Protein AF-A0A937ANI6-F1 (afdb_monomer_lite)

pLDDT: mean 79.31, std 18.87, range [33.34, 98.19]

Sequence (250 aa):
MGVVPETRLGKIQFYENHLGPWADNAVAIGLTSTAVAALGSLTSNARKAYDDAEAARQAAKAATQAYYNAVRAMHNGPGAGADMIEQIRNKAQSTNNPEIYTLAEIPAPATPGTIPPPGTPNDFTVGLLQNGAVELKWKCANPSGAQGTVYEVKRRSGAAGNFVYVGSTGVKNFVDETVSAGTASVTYQVTAIRSTQRGNPAQFTVNFGIGGVGGGPGVGGETITTPDGTTFAITSVSENATVLPPRKVA

Secondary structure (DSSP, 8-state):
--SS-SSHHHHHHHHHHHHHHHHHTTTTTT--HHHHHHHHHHHHHHHHHHHHHHHHHHHHHHHHHHHHHHHHHHHHSTTSHHHHHHHHHHHHHHTT-THHHHHTT-PPPPPPPPPPPPPPEEEEEEEE-TTSPEEEEEEE-PPTT----EEEEEEEESSSS--EEEEEESSSEEEE--PPTT--EEEEEEEEE-SS-BPPPEEEEEE----PPP--S----PEEEPTTS-EEE----------PPP----

Radius of gyration: 47.6 Å; chains: 1; bounding box: 73×115×120 Å

Structure (mmCIF, N/CA/C/O backbone):
data_AF-A0A937ANI6-F1
#
_entry.id   AF-A0A937ANI6-F1
#
loop_
_atom_site.group_PDB
_atom_site.id
_atom_site.type_symbol
_atom_site.label_atom_id
_atom_site.label_alt_id
_atom_site.label_comp_id
_atom_site.label_asym_id
_atom_site.label_entity_id
_atom_site.label_seq_id
_atom_site.pdbx_PDB_ins_code
_atom_site.Cartn_x
_atom_site.Cartn_y
_atom_site.Cartn_z
_atom_site.occupancy
_atom_site.B_iso_or_equiv
_atom_site.auth_seq_id
_atom_site.auth_comp_id
_atom_site.auth_asym_id
_atom_site.auth_atom_id
_atom_site.pdbx_PDB_model_num
ATOM 1 N N . MET A 1 1 ? -29.417 -24.982 26.346 1.00 50.09 1 MET A N 1
ATOM 2 C CA . MET A 1 1 ? -29.538 -23.532 26.088 1.00 50.09 1 MET A CA 1
ATOM 3 C C . MET A 1 1 ? -29.140 -22.812 27.361 1.00 50.09 1 MET A C 1
ATOM 5 O O . MET A 1 1 ? -29.775 -23.051 28.381 1.00 50.09 1 MET A O 1
ATOM 9 N N . GLY A 1 2 ? -28.054 -22.036 27.340 1.00 79.69 2 GLY A N 1
ATOM 10 C CA . GLY A 1 2 ? -27.694 -21.184 28.474 1.00 79.69 2 GLY A CA 1
ATOM 11 C C . GLY A 1 2 ? -28.669 -20.011 28.564 1.00 79.69 2 GLY A C 1
ATOM 12 O O . GLY A 1 2 ? -29.009 -19.427 27.541 1.00 79.69 2 GLY A O 1
ATOM 13 N N . VAL A 1 3 ? -29.150 -19.694 29.769 1.00 88.69 3 VAL A N 1
ATOM 14 C CA . VAL A 1 3 ? -30.061 -18.553 30.005 1.00 88.69 3 VAL A CA 1
ATOM 15 C C . VAL A 1 3 ? -29.345 -17.220 29.754 1.00 88.69 3 VAL A C 1
ATOM 17 O O . VAL A 1 3 ? -29.958 -16.245 29.333 1.00 88.69 3 VAL A O 1
ATOM 20 N N . VAL A 1 4 ? -28.029 -17.198 29.967 1.00 93.31 4 VAL A N 1
ATOM 21 C CA . VAL A 1 4 ? -27.169 -16.040 29.730 1.00 93.31 4 VAL A CA 1
ATOM 22 C C . VAL A 1 4 ? -26.498 -16.178 28.354 1.00 93.31 4 VAL A C 1
ATOM 24 O O . VAL A 1 4 ? -25.972 -17.254 28.058 1.00 93.31 4 VAL A O 1
ATOM 27 N N . PRO A 1 5 ? -26.459 -15.119 27.521 1.00 95.12 5 PRO A N 1
ATOM 28 C CA . PRO A 1 5 ? -25.751 -15.142 26.241 1.00 95.12 5 PRO A CA 1
ATOM 29 C C . PRO A 1 5 ? -24.259 -15.489 26.373 1.00 95.12 5 PRO A C 1
ATOM 31 O O . PRO A 1 5 ? -23.612 -15.132 27.355 1.00 95.12 5 PRO A O 1
ATOM 34 N N . GLU A 1 6 ? -23.675 -16.123 25.352 1.00 94.19 6 GLU A N 1
ATOM 35 C CA . GLU A 1 6 ? -22.250 -16.505 25.369 1.00 94.19 6 GLU A CA 1
ATOM 36 C C . GLU A 1 6 ? -21.298 -15.336 25.081 1.00 94.19 6 GLU A C 1
ATOM 38 O O . GLU A 1 6 ? -20.165 -15.299 25.571 1.00 94.19 6 GLU A O 1
ATOM 43 N N . THR A 1 7 ? -21.749 -14.347 24.307 1.00 95.75 7 THR A N 1
ATOM 44 C CA . THR A 1 7 ? -20.922 -13.188 23.959 1.00 95.75 7 THR A CA 1
ATOM 45 C C . THR A 1 7 ? -20.705 -12.303 25.183 1.00 95.75 7 THR A C 1
ATOM 47 O O . THR A 1 7 ? -21.620 -12.065 25.966 1.00 95.75 7 THR A O 1
ATOM 50 N N . ARG A 1 8 ? -19.489 -11.764 25.353 1.00 94.44 8 ARG A N 1
ATOM 51 C CA . ARG A 1 8 ? -19.157 -10.897 26.502 1.00 94.44 8 ARG A CA 1
ATOM 52 C C . ARG A 1 8 ? -20.101 -9.695 26.608 1.00 94.44 8 ARG A C 1
ATOM 54 O O . ARG A 1 8 ? -20.606 -9.413 27.687 1.00 94.44 8 ARG A O 1
ATOM 61 N N . LEU A 1 9 ? -20.382 -9.041 25.480 1.00 94.69 9 LEU A N 1
ATOM 62 C CA . LEU A 1 9 ? -21.341 -7.936 25.410 1.00 94.69 9 LEU A CA 1
ATOM 63 C C . LEU A 1 9 ? -22.772 -8.395 25.730 1.00 94.69 9 LEU A C 1
ATOM 65 O O . LEU A 1 9 ? -23.481 -7.699 26.451 1.00 94.69 9 LEU A O 1
ATOM 69 N N . GLY A 1 10 ? -23.172 -9.578 25.256 1.00 96.12 10 GLY A N 1
ATOM 70 C CA . GLY A 1 10 ? -24.478 -10.156 25.563 1.00 96.12 10 GLY A CA 1
ATOM 71 C C . GLY A 1 10 ? -24.645 -10.474 27.049 1.00 96.12 10 GLY A C 1
ATOM 72 O O . GLY A 1 10 ? -25.721 -10.249 27.591 1.00 96.12 10 GLY A O 1
ATOM 73 N N . LYS A 1 11 ? -23.580 -10.912 27.738 1.00 96.31 11 LYS A N 1
ATOM 74 C CA . LYS A 1 11 ? -23.573 -11.082 29.203 1.00 96.31 11 LYS A CA 1
ATOM 75 C C . LYS A 1 11 ? -23.817 -9.752 29.914 1.00 96.31 11 LYS A C 1
ATOM 77 O O . LYS A 1 11 ? -24.685 -9.690 30.776 1.00 96.31 11 LYS A O 1
ATOM 82 N N . ILE A 1 12 ? -23.097 -8.695 29.525 1.00 96.75 12 ILE A N 1
ATOM 83 C CA . ILE A 1 12 ? -23.263 -7.351 30.107 1.00 96.75 12 ILE A CA 1
ATOM 84 C C . ILE A 1 12 ? -24.710 -6.868 29.920 1.00 96.75 12 ILE A C 1
ATOM 86 O O . ILE A 1 12 ? -25.368 -6.550 30.902 1.00 96.75 12 ILE A O 1
ATOM 90 N N . GLN A 1 13 ? -25.234 -6.906 28.690 1.00 96.94 13 GLN A N 1
ATOM 91 C CA . GLN A 1 13 ? -26.608 -6.479 28.380 1.00 96.94 13 GLN A CA 1
ATOM 92 C C . GLN A 1 13 ? -27.666 -7.303 29.118 1.00 96.94 13 GLN A C 1
ATOM 94 O O . GLN A 1 13 ? -28.672 -6.769 29.580 1.00 96.94 13 GLN A O 1
ATOM 99 N N . PHE A 1 14 ? -27.447 -8.613 29.236 1.00 97.44 14 PHE A N 1
ATOM 100 C CA . PHE A 1 14 ? -28.345 -9.482 29.978 1.00 97.44 14 PHE A CA 1
ATOM 101 C C . PHE A 1 14 ? -28.432 -9.045 31.442 1.00 97.44 14 PHE A C 1
ATOM 103 O O . PHE A 1 14 ? -29.535 -8.809 31.928 1.00 97.44 14 PHE A O 1
ATOM 110 N N . TYR A 1 15 ? -27.299 -8.886 32.133 1.00 97.38 15 TYR A N 1
ATOM 111 C CA . TYR A 1 15 ? -27.317 -8.484 33.540 1.00 97.38 15 TYR A CA 1
ATOM 112 C C . TYR A 1 15 ? -27.854 -7.060 33.732 1.00 97.38 15 TYR A C 1
ATOM 114 O O . TYR A 1 15 ? -28.658 -6.859 34.635 1.00 97.38 15 TYR A O 1
ATOM 122 N N . GLU A 1 16 ? -27.534 -6.108 32.850 1.00 96.69 16 GLU A N 1
ATOM 123 C CA . GLU A 1 16 ? -28.115 -4.753 32.879 1.00 96.69 16 GLU A CA 1
ATOM 124 C C . GLU A 1 16 ? -29.648 -4.775 32.872 1.00 96.69 16 GLU A C 1
ATOM 126 O O . GLU A 1 16 ? -30.280 -4.119 33.698 1.00 96.69 16 GLU A O 1
ATOM 131 N N . ASN A 1 17 ? -30.245 -5.584 31.994 1.00 97.06 17 ASN A N 1
ATOM 132 C CA . ASN A 1 17 ? -31.699 -5.667 31.858 1.00 97.06 17 ASN A CA 1
ATOM 133 C C . ASN A 1 17 ? -32.384 -6.373 33.041 1.00 97.06 17 ASN A C 1
ATOM 135 O O . ASN A 1 17 ? -33.566 -6.144 33.286 1.00 97.06 17 ASN A O 1
ATOM 139 N N . HIS A 1 18 ? -31.668 -7.239 33.765 1.00 96.25 18 HIS A N 1
ATOM 140 C CA . HIS A 1 18 ? -32.236 -8.037 34.857 1.00 96.25 18 HIS A CA 1
ATOM 141 C C . HIS A 1 18 ? -31.988 -7.439 36.248 1.00 96.25 18 HIS A C 1
ATOM 143 O O . HIS A 1 18 ? -32.698 -7.799 37.185 1.00 96.25 18 HIS A O 1
ATOM 149 N N . LEU A 1 19 ? -31.041 -6.504 36.394 1.00 96.69 19 LEU A N 1
ATOM 150 C CA . LEU A 1 19 ? -30.719 -5.880 37.683 1.00 96.69 19 LEU A CA 1
ATOM 151 C C . LEU A 1 19 ? -31.926 -5.202 38.344 1.00 96.69 19 LEU A C 1
ATOM 153 O O . LEU A 1 19 ? -32.096 -5.354 39.549 1.00 96.69 19 LEU A O 1
ATOM 157 N N . GLY A 1 20 ? -32.773 -4.504 37.578 1.00 95.94 20 GLY A N 1
ATOM 158 C CA . GLY A 1 20 ? -33.975 -3.839 38.104 1.00 95.94 20 GLY A CA 1
ATOM 159 C C . GLY A 1 20 ? -34.979 -4.831 38.706 1.00 95.94 20 GLY A C 1
ATOM 160 O O . GLY A 1 20 ? -35.185 -4.821 39.918 1.00 95.94 20 GLY A O 1
ATOM 161 N N . PRO A 1 21 ? -35.527 -5.770 37.908 1.00 97.38 21 PRO A N 1
ATOM 162 C CA . PRO A 1 21 ? -36.448 -6.785 38.418 1.00 97.38 21 PRO A CA 1
ATOM 163 C C . PRO A 1 21 ? -35.868 -7.648 39.548 1.00 97.38 21 PRO A C 1
ATOM 165 O O . PRO A 1 21 ? -36.606 -8.044 40.452 1.00 97.38 21 PRO A O 1
ATOM 168 N N . TRP A 1 22 ? -34.562 -7.948 39.518 1.00 97.44 22 TRP A N 1
ATOM 169 C CA . TRP A 1 22 ? -33.891 -8.697 40.587 1.00 97.44 22 TRP A CA 1
ATOM 170 C C . TRP A 1 22 ? -33.717 -7.882 41.864 1.00 97.44 22 TRP A C 1
ATOM 172 O O . TRP A 1 22 ? -33.770 -8.467 42.940 1.00 97.44 22 TRP A O 1
ATOM 182 N N . ALA A 1 23 ? -33.531 -6.564 41.771 1.00 95.88 23 ALA A N 1
ATOM 183 C CA . ALA A 1 23 ? -33.503 -5.688 42.937 1.00 95.88 23 ALA A CA 1
ATOM 184 C C . ALA A 1 23 ? -34.896 -5.584 43.573 1.00 95.88 23 ALA A C 1
ATOM 186 O O . ALA A 1 23 ? -35.021 -5.760 44.785 1.00 95.88 23 ALA A O 1
ATOM 187 N N . ASP A 1 24 ? -35.934 -5.399 42.753 1.00 96.50 24 ASP A N 1
ATOM 188 C CA . ASP A 1 24 ? -37.320 -5.236 43.209 1.00 96.50 24 ASP A CA 1
ATOM 189 C C . ASP A 1 24 ? -37.882 -6.509 43.859 1.00 96.50 24 ASP A C 1
ATOM 191 O O . ASP A 1 24 ? -38.637 -6.443 44.827 1.00 96.50 24 ASP A O 1
ATOM 195 N N . ASN A 1 25 ? -37.492 -7.684 43.354 1.00 96.81 25 ASN A N 1
ATOM 196 C CA . ASN A 1 25 ? -38.019 -8.976 43.804 1.00 96.81 25 ASN A CA 1
ATOM 197 C C . ASN A 1 25 ? -36.995 -9.818 44.578 1.00 96.81 25 ASN A C 1
ATOM 199 O O . ASN A 1 25 ? -37.241 -11.006 44.784 1.00 96.81 25 ASN A O 1
ATOM 203 N N . ALA A 1 26 ? -35.868 -9.237 45.012 1.00 95.12 26 ALA A N 1
ATOM 204 C CA . ALA A 1 26 ? -34.693 -9.962 45.516 1.00 95.12 26 ALA A CA 1
ATOM 205 C C . ALA A 1 26 ? -35.040 -11.078 46.516 1.00 95.12 26 ALA A C 1
ATOM 207 O O . ALA A 1 26 ? -34.689 -12.235 46.299 1.00 95.12 26 ALA A O 1
ATOM 208 N N . VAL A 1 27 ? -35.798 -10.751 47.568 1.00 94.56 27 VAL A N 1
ATOM 209 C CA . VAL A 1 27 ? -36.181 -11.711 48.618 1.00 94.56 27 VAL A CA 1
ATOM 210 C C . VAL A 1 27 ? -37.095 -12.812 48.071 1.00 94.56 27 VAL A C 1
ATOM 212 O O . VAL A 1 27 ? -36.916 -13.980 48.407 1.00 94.56 27 VAL A O 1
ATOM 215 N N . ALA A 1 28 ? -38.043 -12.459 47.197 1.00 96.00 28 ALA A N 1
ATOM 216 C CA . ALA A 1 28 ? -39.000 -13.401 46.619 1.00 96.00 28 ALA A CA 1
ATOM 217 C C . ALA A 1 28 ? -38.333 -14.429 45.689 1.00 96.00 28 ALA A C 1
ATOM 219 O O . ALA A 1 28 ? -38.801 -15.560 45.591 1.00 96.00 28 ALA A O 1
ATOM 220 N N . ILE A 1 29 ? -37.224 -14.056 45.040 1.00 95.81 29 ILE A N 1
ATOM 221 C CA . ILE A 1 29 ? -36.434 -14.939 44.165 1.00 95.81 29 ILE A CA 1
ATOM 222 C C . ILE A 1 29 ? -35.227 -15.581 44.874 1.00 95.81 29 ILE A C 1
ATOM 224 O O . ILE A 1 29 ? -34.411 -16.231 44.224 1.00 95.81 29 ILE A O 1
ATOM 228 N N . GLY A 1 30 ? -35.101 -15.416 46.197 1.00 97.06 30 GLY A N 1
ATOM 229 C CA . GLY A 1 30 ? -34.046 -16.044 47.002 1.00 97.06 30 GLY A CA 1
ATOM 230 C C . GLY A 1 30 ? -32.665 -15.382 46.905 1.00 97.06 30 GLY A C 1
ATOM 231 O O . GLY A 1 30 ? -31.660 -16.020 47.212 1.00 97.06 30 GLY A O 1
ATOM 232 N N . LEU A 1 31 ? -32.594 -14.117 46.486 1.00 96.94 31 LEU A N 1
ATOM 233 C CA . LEU A 1 31 ? -31.370 -13.312 46.451 1.00 96.94 31 LEU A CA 1
ATOM 234 C C . LEU A 1 31 ? -31.310 -12.332 47.632 1.00 96.94 31 LEU A C 1
ATOM 236 O O . LEU A 1 31 ? -32.324 -11.955 48.218 1.00 96.94 31 LEU A O 1
ATOM 240 N N . THR A 1 32 ? -30.104 -11.863 47.960 1.00 97.25 32 THR A N 1
ATOM 241 C CA . THR A 1 32 ? -29.917 -10.745 48.896 1.00 97.25 32 THR A CA 1
ATOM 242 C C . THR A 1 32 ? -29.777 -9.433 48.129 1.00 97.25 32 THR A C 1
ATOM 244 O O . THR A 1 32 ? -29.146 -9.381 47.071 1.00 97.25 32 THR A O 1
ATOM 247 N N . SER A 1 33 ? -30.315 -8.344 48.682 1.00 94.25 33 SER A N 1
ATOM 248 C CA . SER A 1 33 ? -30.169 -7.001 48.101 1.00 94.25 33 SER A CA 1
ATOM 249 C C . SER A 1 33 ? -28.697 -6.600 47.944 1.00 94.25 33 SER A C 1
ATOM 251 O O . SER A 1 33 ? -28.317 -6.009 46.936 1.00 94.25 33 SER A O 1
ATOM 253 N N . THR A 1 34 ? -27.840 -7.000 48.890 1.00 96.31 34 THR A N 1
ATOM 254 C CA . THR A 1 34 ? -26.388 -6.786 48.829 1.00 96.31 34 THR A CA 1
ATOM 255 C C . THR A 1 34 ? -25.742 -7.482 47.630 1.00 96.31 34 THR A C 1
ATOM 257 O O . THR A 1 34 ? -24.901 -6.880 46.964 1.00 96.31 34 THR A O 1
ATOM 260 N N . ALA A 1 35 ? -26.130 -8.724 47.319 1.00 97.44 35 ALA A N 1
ATOM 261 C CA . ALA A 1 35 ? -25.578 -9.448 46.174 1.00 97.44 35 ALA A CA 1
ATOM 262 C C . ALA A 1 35 ? -26.000 -8.815 44.839 1.00 97.44 35 ALA A C 1
ATOM 264 O O . ALA A 1 35 ? -25.170 -8.675 43.941 1.00 97.44 35 ALA A O 1
ATOM 265 N N . VAL A 1 36 ? -27.260 -8.377 44.723 1.00 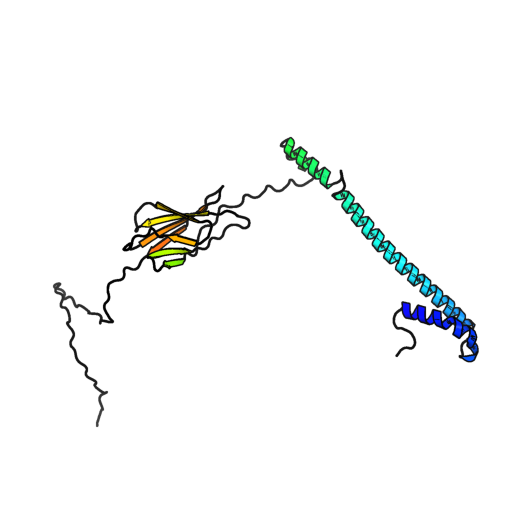97.31 36 VAL A N 1
ATOM 266 C CA . VAL A 1 36 ? -27.754 -7.683 43.520 1.00 97.31 36 VAL A CA 1
ATOM 267 C C . VAL A 1 36 ? -27.044 -6.338 43.335 1.00 97.31 36 VAL A C 1
ATOM 269 O O . VAL A 1 36 ? -26.609 -6.024 42.229 1.00 97.31 36 VAL A O 1
ATOM 272 N N . ALA A 1 37 ? -26.830 -5.578 44.414 1.00 96.56 37 ALA A N 1
ATOM 273 C CA . ALA A 1 37 ? -26.073 -4.328 44.364 1.00 96.56 37 ALA A CA 1
ATOM 274 C C . ALA A 1 37 ? -24.612 -4.547 43.926 1.00 96.56 37 ALA A C 1
ATOM 276 O O . ALA A 1 37 ? -24.111 -3.828 43.060 1.00 96.56 37 ALA A O 1
ATOM 277 N N . ALA A 1 38 ? -23.945 -5.575 44.464 1.00 98.06 38 ALA A N 1
ATOM 278 C CA . ALA A 1 38 ? -22.583 -5.932 44.071 1.00 98.06 38 ALA A CA 1
ATOM 279 C C . ALA A 1 38 ? -22.497 -6.338 42.589 1.00 98.06 38 ALA A C 1
ATOM 281 O O . ALA A 1 38 ? -21.589 -5.901 41.877 1.00 98.06 38 ALA A O 1
ATOM 282 N N . LEU A 1 39 ? -23.465 -7.122 42.099 1.00 97.81 39 LEU A N 1
ATOM 283 C CA . LEU A 1 39 ? -23.570 -7.454 40.677 1.00 97.81 39 LEU A CA 1
ATOM 284 C C . LEU A 1 39 ? -23.791 -6.201 39.818 1.00 97.81 39 LEU A C 1
ATOM 286 O O . LEU A 1 39 ? -23.216 -6.101 38.733 1.00 97.81 39 LEU A O 1
ATOM 290 N N . GLY A 1 40 ? -24.564 -5.232 40.311 1.00 97.94 40 GLY A N 1
ATOM 291 C CA . GLY A 1 40 ? -24.736 -3.925 39.680 1.00 97.94 40 GLY A CA 1
ATOM 292 C C . GLY A 1 40 ? -23.403 -3.216 39.457 1.00 97.94 40 GLY A C 1
ATOM 293 O O . GLY A 1 40 ? -23.073 -2.867 38.325 1.00 97.94 40 GLY A O 1
ATOM 294 N N . SER A 1 41 ? -22.578 -3.103 40.502 1.00 98.19 41 SER A N 1
ATOM 295 C CA . SER A 1 41 ? -21.241 -2.505 40.394 1.00 98.19 41 SER A CA 1
ATOM 296 C C . SER A 1 41 ? -20.331 -3.255 39.415 1.00 98.19 41 SER A C 1
ATOM 298 O O . SER A 1 41 ? -19.645 -2.627 38.609 1.00 98.19 41 SER A O 1
ATOM 300 N N . LEU A 1 42 ? -20.340 -4.592 39.439 1.00 98.19 42 LEU A N 1
ATOM 301 C CA . LEU A 1 42 ? -19.565 -5.405 38.494 1.00 98.19 42 LEU A CA 1
ATOM 302 C C . LEU A 1 42 ? -20.014 -5.182 37.045 1.00 98.19 42 LEU A C 1
ATOM 304 O O . LEU A 1 42 ? -19.174 -5.066 36.152 1.00 98.19 42 LEU A O 1
ATOM 308 N N . THR A 1 43 ? -21.323 -5.084 36.817 1.00 98.00 43 THR A N 1
ATOM 309 C CA . THR A 1 43 ? -21.905 -4.873 35.487 1.00 98.00 43 THR A CA 1
ATOM 310 C C . THR A 1 43 ? -21.554 -3.485 34.949 1.00 98.00 43 THR A C 1
ATOM 312 O O . THR A 1 43 ? -21.091 -3.375 33.814 1.00 98.00 43 THR A O 1
ATOM 315 N N . SER A 1 44 ? -21.656 -2.437 35.774 1.00 97.62 44 SER A N 1
ATOM 316 C CA . SER A 1 44 ? -21.231 -1.081 35.401 1.00 97.62 44 SER A CA 1
ATOM 317 C C . SER A 1 44 ? -19.732 -1.000 35.100 1.00 97.62 44 SER A C 1
ATOM 319 O O . SER A 1 44 ? -19.335 -0.389 34.108 1.00 97.62 44 SER A O 1
ATOM 321 N N . ASN A 1 45 ? -18.891 -1.665 35.900 1.00 97.62 45 ASN A N 1
ATOM 322 C CA . ASN A 1 45 ? -17.452 -1.739 35.640 1.00 97.62 45 ASN A CA 1
ATOM 323 C C . ASN A 1 45 ? -17.149 -2.464 34.320 1.00 97.62 45 ASN A C 1
ATOM 325 O O . ASN A 1 45 ? -16.299 -2.016 33.551 1.00 97.62 45 ASN A O 1
ATOM 329 N N . ALA A 1 46 ? -17.860 -3.559 34.032 1.00 98.12 46 ALA A N 1
ATOM 330 C CA . ALA A 1 46 ? -17.708 -4.302 32.785 1.00 98.12 46 ALA A CA 1
ATOM 331 C C . ALA A 1 46 ? -18.143 -3.481 31.560 1.00 98.12 46 ALA A C 1
ATOM 333 O O . ALA A 1 46 ? -17.439 -3.488 30.549 1.00 98.12 46 ALA A O 1
ATOM 334 N N . ARG A 1 47 ? -19.258 -2.739 31.656 1.00 97.94 47 ARG A N 1
ATOM 335 C CA . ARG A 1 47 ? -19.717 -1.800 30.620 1.00 97.94 47 ARG A CA 1
ATOM 336 C C . ARG A 1 47 ? -18.663 -0.735 30.341 1.00 97.94 47 ARG A C 1
ATOM 338 O O . ARG A 1 47 ? -18.238 -0.594 29.198 1.00 97.94 47 ARG A O 1
ATOM 345 N N . LYS A 1 48 ? -18.168 -0.069 31.388 1.00 97.81 48 LYS A N 1
ATOM 346 C CA . LYS A 1 48 ? -17.121 0.948 31.256 1.00 97.81 48 LYS A CA 1
ATOM 347 C C . LYS A 1 48 ? -15.865 0.387 30.582 1.00 97.81 48 LYS A C 1
ATOM 349 O O . LYS A 1 48 ? -15.343 0.993 29.655 1.00 97.81 48 LYS A O 1
ATOM 354 N N . ALA A 1 49 ? -15.399 -0.784 31.016 1.00 97.94 49 ALA A N 1
ATOM 355 C CA . ALA A 1 49 ? -14.217 -1.417 30.435 1.00 97.94 49 ALA A CA 1
ATOM 356 C C . ALA A 1 49 ? -14.409 -1.787 28.953 1.00 97.94 49 ALA A C 1
ATOM 358 O O . ALA A 1 49 ? -13.455 -1.730 28.177 1.00 97.94 49 ALA A O 1
ATOM 359 N N . TYR A 1 50 ? -15.626 -2.166 28.549 1.00 97.50 50 TYR A N 1
ATOM 360 C CA . TYR A 1 50 ? -15.954 -2.410 27.145 1.00 97.50 50 TYR A CA 1
ATOM 361 C C . TYR A 1 50 ? -15.877 -1.119 26.318 1.00 97.50 50 TYR A C 1
ATOM 363 O O . TYR A 1 50 ? -15.213 -1.108 25.281 1.00 97.50 50 TYR A O 1
ATOM 371 N N . ASP A 1 51 ? -16.489 -0.036 26.795 1.00 97.50 51 ASP A N 1
ATOM 372 C CA . ASP A 1 51 ? -16.503 1.250 26.089 1.00 97.50 51 ASP A CA 1
ATOM 373 C C . ASP A 1 51 ? -15.084 1.838 25.966 1.00 97.50 51 ASP A C 1
ATOM 375 O O . ASP A 1 51 ? -14.676 2.261 24.881 1.00 97.50 51 ASP A O 1
ATOM 379 N N . ASP A 1 52 ? -14.285 1.761 27.038 1.00 97.25 52 ASP A N 1
ATOM 380 C CA . ASP A 1 52 ? -12.872 2.159 27.039 1.00 97.25 52 ASP A CA 1
ATOM 381 C C . ASP A 1 52 ? -12.054 1.338 26.019 1.00 97.25 52 ASP A C 1
ATOM 383 O O . ASP A 1 52 ? -11.201 1.876 25.305 1.00 97.25 52 ASP A O 1
ATOM 387 N N . ALA A 1 53 ? -12.320 0.030 25.907 1.00 97.81 53 ALA A N 1
ATOM 388 C CA . ALA A 1 53 ? -11.638 -0.838 24.950 1.00 97.81 53 ALA A CA 1
ATOM 389 C C . ALA A 1 53 ? -12.007 -0.510 23.494 1.00 97.81 53 ALA A C 1
ATOM 391 O O . ALA A 1 53 ? -11.130 -0.502 22.627 1.00 97.81 53 ALA A O 1
ATOM 392 N N . GLU A 1 54 ? -13.279 -0.231 23.197 1.00 97.44 54 GLU A N 1
ATOM 393 C CA . GLU A 1 54 ? -13.694 0.194 21.855 1.00 97.44 54 GLU A CA 1
ATOM 394 C C . GLU A 1 54 ? -13.098 1.557 21.483 1.00 97.44 54 GLU A C 1
ATOM 396 O O . GLU A 1 54 ? -12.559 1.708 20.381 1.00 97.44 54 GLU A O 1
ATOM 401 N N . ALA A 1 55 ? -13.093 2.514 22.416 1.00 97.38 55 ALA A N 1
ATOM 402 C CA . ALA A 1 55 ? -12.452 3.812 22.226 1.00 97.38 55 ALA A CA 1
ATOM 403 C C . ALA A 1 55 ? -10.950 3.664 21.925 1.00 97.38 55 ALA A C 1
ATOM 405 O O . ALA A 1 55 ? -10.445 4.247 20.962 1.00 97.38 55 ALA A O 1
ATOM 406 N N . ALA A 1 56 ? -10.240 2.814 22.674 1.00 98.06 56 ALA A N 1
ATOM 407 C CA . ALA A 1 56 ? -8.824 2.540 22.438 1.00 98.06 56 ALA A CA 1
ATOM 408 C C . ALA A 1 56 ? -8.567 1.902 21.059 1.00 98.06 56 ALA A C 1
ATOM 410 O O . ALA A 1 56 ? -7.612 2.271 20.372 1.00 98.06 56 ALA A O 1
ATOM 411 N N . ARG A 1 57 ? -9.434 0.986 20.600 1.00 98.19 57 ARG A N 1
ATOM 412 C CA . ARG A 1 57 ? -9.320 0.398 19.251 1.00 98.19 57 ARG A CA 1
ATOM 413 C C . ARG A 1 57 ? -9.526 1.433 18.150 1.00 98.19 57 ARG A C 1
ATOM 415 O O . ARG A 1 57 ? -8.840 1.375 17.129 1.00 98.19 57 ARG A O 1
ATOM 422 N N . GLN A 1 58 ? -10.459 2.364 18.328 1.00 96.94 58 GLN A N 1
ATOM 423 C CA . GLN A 1 58 ? -10.671 3.457 17.376 1.00 96.94 58 GLN A CA 1
ATOM 424 C C . GLN A 1 58 ? -9.479 4.419 17.356 1.00 96.94 58 GLN A C 1
ATOM 426 O O . GLN A 1 58 ? -8.985 4.750 16.277 1.00 96.94 58 GLN A O 1
ATOM 431 N N . ALA A 1 59 ? -8.958 4.791 18.528 1.00 97.31 59 ALA A N 1
ATOM 432 C CA . ALA A 1 59 ? -7.777 5.640 18.652 1.00 97.31 59 ALA A CA 1
ATOM 433 C C . ALA A 1 59 ? -6.541 5.011 17.988 1.00 97.31 59 ALA A C 1
ATOM 435 O O . ALA A 1 59 ? -5.826 5.691 17.255 1.00 97.31 59 ALA A O 1
ATOM 436 N N . ALA A 1 60 ? -6.329 3.701 18.161 1.00 97.94 60 ALA A N 1
ATOM 437 C CA . ALA A 1 60 ? -5.243 2.980 17.501 1.00 97.94 60 ALA A CA 1
ATOM 438 C C . ALA A 1 60 ? -5.356 3.049 15.968 1.00 97.94 60 ALA A C 1
ATOM 440 O O . ALA A 1 60 ? -4.386 3.392 15.294 1.00 97.94 60 ALA A O 1
ATOM 441 N N . LYS A 1 61 ? -6.552 2.805 15.410 1.00 98.19 61 LYS A N 1
ATOM 442 C CA . LYS A 1 61 ? -6.798 2.924 13.960 1.00 98.19 61 LYS A CA 1
ATOM 443 C C . LYS A 1 61 ? -6.517 4.340 13.451 1.00 98.19 61 LYS A C 1
ATOM 445 O O . LYS A 1 61 ? -5.867 4.499 12.419 1.00 98.19 61 LYS A O 1
ATOM 450 N N . ALA A 1 62 ? -6.975 5.358 14.178 1.00 97.38 62 ALA A N 1
ATOM 451 C CA . ALA A 1 62 ? -6.740 6.755 13.827 1.00 97.38 62 ALA A CA 1
ATOM 452 C C . ALA A 1 62 ? -5.243 7.109 13.853 1.00 97.38 62 ALA A C 1
ATOM 454 O O . ALA A 1 62 ? -4.741 7.717 12.909 1.00 97.38 62 ALA A O 1
ATOM 455 N N . ALA A 1 63 ? -4.512 6.669 14.882 1.00 97.50 63 ALA A N 1
ATOM 456 C CA . ALA A 1 63 ? -3.071 6.881 14.996 1.00 97.50 63 ALA A CA 1
ATOM 457 C C . ALA A 1 63 ? -2.296 6.208 13.851 1.00 97.50 63 ALA A C 1
ATOM 459 O O . ALA A 1 63 ? -1.414 6.820 13.249 1.00 97.50 63 ALA A O 1
ATOM 460 N N . THR A 1 64 ? -2.666 4.978 13.485 1.00 97.88 64 THR A N 1
ATOM 461 C CA . THR A 1 64 ? -2.083 4.282 12.331 1.00 97.88 64 THR A CA 1
ATOM 462 C C . THR A 1 64 ? -2.351 5.029 11.023 1.00 97.88 64 THR A C 1
ATOM 464 O O . THR A 1 64 ? -1.444 5.190 10.206 1.00 97.88 64 THR A O 1
ATOM 467 N N . GLN A 1 65 ? -3.569 5.535 10.822 1.00 97.88 65 GLN A N 1
ATOM 468 C CA . GLN A 1 65 ? -3.891 6.324 9.633 1.00 97.88 65 GLN A CA 1
ATOM 469 C C . GLN A 1 65 ? -3.088 7.631 9.578 1.00 97.88 65 GLN A C 1
ATOM 471 O O . GLN A 1 65 ? -2.597 8.006 8.513 1.00 97.88 65 GLN A O 1
ATOM 476 N N . ALA A 1 66 ? -2.921 8.307 10.716 1.00 97.69 66 ALA A N 1
ATOM 477 C CA . ALA A 1 66 ? -2.117 9.520 10.812 1.00 97.69 66 ALA A CA 1
ATOM 478 C C . ALA A 1 66 ? -0.649 9.257 10.441 1.00 97.69 66 ALA A C 1
ATOM 480 O O . ALA A 1 66 ? -0.078 10.020 9.664 1.00 97.69 66 ALA A O 1
ATOM 481 N N . TYR A 1 67 ? -0.072 8.143 10.905 1.00 96.81 67 TYR A N 1
ATOM 482 C CA . TYR A 1 67 ? 1.272 7.714 10.512 1.00 96.81 67 TYR A CA 1
ATOM 483 C C . TYR A 1 67 ? 1.394 7.522 8.993 1.00 96.81 67 TYR A C 1
ATOM 485 O O . TYR A 1 67 ? 2.272 8.116 8.368 1.00 96.81 67 TYR A O 1
ATOM 493 N N . TYR A 1 68 ? 0.486 6.764 8.369 1.00 97.62 68 TYR A N 1
ATOM 494 C CA . TYR A 1 68 ? 0.529 6.552 6.917 1.00 97.62 68 TYR A CA 1
ATOM 495 C C . TYR A 1 68 ? 0.350 7.848 6.122 1.00 97.62 68 TYR A C 1
ATOM 497 O O . TYR A 1 68 ? 1.012 8.041 5.100 1.00 97.62 68 TYR A O 1
ATOM 505 N N . ASN A 1 69 ? -0.513 8.748 6.591 1.00 97.06 69 ASN A N 1
ATOM 506 C CA . ASN A 1 69 ? -0.696 10.057 5.972 1.00 97.06 69 ASN A CA 1
ATOM 507 C C . ASN A 1 69 ? 0.573 10.909 6.083 1.00 97.06 69 ASN A C 1
ATOM 509 O O . ASN A 1 69 ? 0.973 11.521 5.095 1.00 97.06 69 ASN A O 1
ATOM 513 N N . ALA A 1 70 ? 1.233 10.907 7.244 1.00 96.06 70 ALA A N 1
ATOM 514 C CA . ALA A 1 70 ? 2.481 11.631 7.459 1.00 96.06 70 ALA A CA 1
ATOM 515 C C . ALA A 1 70 ? 3.610 11.098 6.564 1.00 96.06 70 ALA A C 1
ATOM 517 O O . ALA A 1 70 ? 4.286 11.880 5.901 1.00 96.06 70 ALA A O 1
ATOM 518 N N . VAL A 1 71 ? 3.764 9.773 6.460 1.00 96.94 71 VAL A N 1
ATOM 519 C CA . VAL A 1 71 ? 4.757 9.153 5.565 1.00 96.94 71 VAL A CA 1
ATOM 520 C C . VAL A 1 71 ? 4.458 9.478 4.100 1.00 96.94 71 VAL A C 1
ATOM 522 O O . VAL A 1 71 ? 5.364 9.825 3.343 1.00 96.94 71 VAL A O 1
ATOM 525 N N . ARG A 1 72 ? 3.185 9.424 3.689 1.00 94.56 72 ARG A N 1
ATOM 526 C CA . ARG A 1 72 ? 2.783 9.799 2.328 1.00 94.56 72 ARG A CA 1
ATOM 527 C C . ARG A 1 72 ? 3.095 11.262 2.031 1.00 94.56 72 ARG A C 1
ATOM 529 O O . ARG A 1 72 ? 3.593 11.543 0.949 1.00 94.56 72 ARG A O 1
ATOM 536 N N . ALA A 1 73 ? 2.816 12.171 2.961 1.00 93.56 73 ALA A N 1
ATOM 537 C CA . ALA A 1 73 ? 3.121 13.589 2.802 1.00 93.56 73 ALA A CA 1
ATOM 538 C C . ALA A 1 73 ? 4.636 13.847 2.750 1.00 93.56 73 ALA A C 1
ATOM 540 O O . ALA A 1 73 ? 5.088 14.644 1.939 1.00 93.56 73 ALA A O 1
ATOM 541 N N . MET A 1 74 ? 5.429 13.128 3.548 1.00 94.88 74 MET A N 1
ATOM 542 C CA . MET A 1 74 ? 6.893 13.215 3.518 1.00 94.88 74 MET A CA 1
ATOM 543 C C . MET A 1 74 ? 7.485 12.756 2.176 1.00 94.88 74 MET A C 1
ATOM 545 O O . MET A 1 74 ? 8.467 13.328 1.711 1.00 94.88 74 MET A O 1
ATOM 549 N N . HIS A 1 75 ? 6.915 11.722 1.548 1.00 94.44 75 HIS A N 1
ATOM 550 C CA . HIS A 1 75 ? 7.426 11.214 0.274 1.00 94.44 75 HIS A CA 1
ATOM 551 C C . HIS A 1 75 ? 6.858 11.968 -0.937 1.00 94.44 75 HIS A C 1
ATOM 553 O O . HIS A 1 75 ? 7.625 12.426 -1.772 1.00 94.44 75 HIS A O 1
ATOM 559 N N . ASN A 1 76 ? 5.534 12.129 -1.006 1.00 90.50 76 ASN A N 1
ATOM 560 C CA . ASN A 1 76 ? 4.801 12.601 -2.189 1.00 90.50 76 ASN A CA 1
ATOM 561 C C . ASN A 1 76 ? 4.142 13.977 -2.003 1.00 90.50 76 ASN A C 1
ATOM 563 O O . ASN A 1 76 ? 3.325 14.384 -2.828 1.00 90.50 76 ASN A O 1
ATOM 567 N N . GLY A 1 77 ? 4.388 14.655 -0.882 1.00 87.75 77 GLY A N 1
ATOM 568 C CA . GLY A 1 77 ? 3.879 16.005 -0.669 1.00 87.75 77 GLY A CA 1
ATOM 569 C C . GLY A 1 77 ? 4.562 17.016 -1.598 1.00 87.75 77 GLY A C 1
ATOM 570 O O . GLY A 1 77 ? 5.711 16.798 -1.984 1.00 87.75 77 GLY A O 1
ATOM 571 N N . PRO A 1 78 ? 3.897 18.138 -1.926 1.00 85.12 78 PRO A N 1
ATOM 572 C CA . PRO A 1 78 ? 4.520 19.220 -2.682 1.00 85.12 78 PRO A CA 1
ATOM 573 C C . PRO A 1 78 ? 5.778 19.732 -1.972 1.00 85.12 78 PRO A C 1
ATOM 575 O O . PRO A 1 78 ? 5.719 20.117 -0.803 1.00 85.12 78 PRO A O 1
ATOM 578 N N . GLY A 1 79 ? 6.908 19.733 -2.671 1.00 84.50 79 GLY A N 1
ATOM 579 C CA . GLY A 1 79 ? 8.209 20.130 -2.136 1.00 84.50 79 GLY A CA 1
ATOM 580 C C . GLY A 1 79 ? 8.835 19.124 -1.166 1.00 84.50 79 GLY A C 1
ATOM 581 O O . GLY A 1 79 ? 9.751 19.495 -0.435 1.00 84.50 79 GLY A O 1
ATOM 582 N N . ALA A 1 80 ? 8.345 17.882 -1.118 1.00 91.88 80 ALA A N 1
ATOM 583 C CA . ALA A 1 80 ? 8.847 16.843 -0.222 1.00 91.88 80 ALA A CA 1
ATOM 584 C C . ALA A 1 80 ? 9.863 15.910 -0.917 1.00 91.88 80 ALA A C 1
ATOM 586 O O . ALA A 1 80 ? 10.468 16.266 -1.930 1.00 91.88 80 ALA A O 1
ATOM 587 N N . GLY A 1 81 ? 10.099 14.718 -0.357 1.00 90.12 81 GLY A N 1
ATOM 588 C CA . GLY A 1 81 ? 11.220 13.853 -0.740 1.00 90.12 81 GLY A CA 1
ATOM 589 C C . GLY A 1 81 ? 11.289 13.485 -2.229 1.00 90.12 81 GLY A C 1
ATOM 590 O O . GLY A 1 81 ? 12.377 13.508 -2.801 1.00 90.12 81 GLY A O 1
ATOM 591 N N . ALA A 1 82 ? 10.162 13.172 -2.877 1.00 90.44 82 ALA A N 1
ATOM 592 C CA . ALA A 1 82 ? 10.138 12.841 -4.304 1.00 90.44 82 ALA A CA 1
ATOM 593 C C . ALA A 1 82 ? 10.565 14.032 -5.180 1.00 90.44 82 ALA A C 1
ATOM 595 O O . ALA A 1 82 ? 11.434 13.871 -6.038 1.00 90.44 82 ALA A O 1
ATOM 596 N N . ASP A 1 83 ? 10.035 15.225 -4.903 1.00 90.81 83 ASP A N 1
ATOM 597 C CA . ASP A 1 83 ? 10.380 16.453 -5.627 1.00 90.81 83 ASP A CA 1
ATOM 598 C C . ASP A 1 83 ? 11.859 16.809 -5.431 1.00 90.81 83 ASP A C 1
ATOM 600 O O . ASP A 1 83 ? 12.539 17.214 -6.374 1.00 90.81 83 ASP A O 1
ATOM 604 N N . MET A 1 84 ? 12.396 16.614 -4.222 1.00 92.00 84 MET A N 1
ATOM 605 C CA . MET A 1 84 ? 13.821 16.823 -3.943 1.00 92.00 84 MET A CA 1
ATOM 606 C C . MET A 1 84 ? 14.707 15.857 -4.743 1.00 92.00 84 MET A C 1
ATOM 608 O O . MET A 1 84 ? 15.698 16.280 -5.340 1.00 92.00 84 MET A O 1
ATOM 612 N N . ILE A 1 85 ? 14.343 14.572 -4.816 1.00 90.88 85 ILE A N 1
ATOM 613 C CA . ILE A 1 85 ? 15.069 13.579 -5.626 1.00 90.88 85 ILE A CA 1
ATOM 614 C C . ILE A 1 85 ? 15.004 13.939 -7.116 1.00 90.88 85 ILE A C 1
ATOM 616 O O . ILE A 1 85 ? 15.997 13.798 -7.837 1.00 90.88 85 ILE A O 1
ATOM 620 N N . GLU A 1 86 ? 13.859 14.428 -7.593 1.00 90.19 86 GLU A N 1
ATOM 621 C CA . GLU A 1 86 ? 13.708 14.897 -8.968 1.00 90.19 86 GLU A CA 1
ATOM 622 C C . GLU A 1 86 ? 14.580 16.128 -9.248 1.00 90.19 86 GLU A C 1
ATOM 624 O O . GLU A 1 86 ? 15.277 16.166 -10.261 1.00 90.19 86 GLU A O 1
ATOM 629 N N . GLN A 1 87 ? 14.643 17.094 -8.331 1.00 90.69 87 GLN A N 1
ATOM 630 C CA . GLN A 1 87 ? 15.537 18.247 -8.452 1.00 90.69 87 GLN A CA 1
ATOM 631 C C . GLN A 1 87 ? 17.013 17.835 -8.499 1.00 90.69 87 GLN A C 1
ATOM 633 O O . GLN A 1 87 ? 17.757 18.349 -9.337 1.00 90.69 87 GLN A O 1
ATOM 638 N N . ILE A 1 88 ? 17.438 16.878 -7.666 1.00 90.56 88 ILE A N 1
ATOM 639 C CA . ILE A 1 88 ? 18.806 16.332 -7.693 1.00 90.56 88 ILE A CA 1
ATOM 640 C C . ILE A 1 88 ? 19.094 15.687 -9.053 1.00 90.56 88 ILE A C 1
ATOM 642 O O . ILE A 1 88 ? 20.132 15.956 -9.662 1.00 90.56 88 ILE A O 1
ATOM 646 N N . ARG A 1 89 ? 18.154 14.891 -9.580 1.00 88.81 89 ARG A N 1
ATOM 647 C CA . ARG A 1 89 ? 18.270 14.285 -10.914 1.00 88.81 89 ARG A CA 1
ATOM 648 C C . ARG A 1 89 ? 18.377 15.347 -12.007 1.00 88.81 89 ARG A C 1
ATOM 650 O O . ARG A 1 89 ? 19.270 15.261 -12.847 1.00 88.81 89 ARG A O 1
ATOM 657 N N . ASN A 1 90 ? 17.513 16.354 -11.975 1.00 91.00 90 ASN A N 1
ATOM 658 C CA . ASN A 1 90 ? 17.502 17.437 -12.953 1.00 91.00 90 ASN A CA 1
ATOM 659 C C . ASN A 1 90 ? 18.797 18.259 -12.884 1.00 91.00 90 ASN A C 1
ATOM 661 O O . ASN A 1 90 ? 19.342 18.656 -13.917 1.00 91.00 90 ASN A O 1
ATOM 665 N N . LYS A 1 91 ? 19.351 18.464 -11.684 1.00 90.56 91 LYS A N 1
ATOM 666 C CA . LYS A 1 91 ? 20.649 19.115 -11.500 1.00 90.56 91 LYS A CA 1
ATOM 667 C C . LYS A 1 91 ? 21.776 18.280 -12.110 1.00 90.56 91 LYS A C 1
ATOM 669 O O . LYS A 1 91 ? 22.521 18.818 -12.921 1.00 90.56 91 LYS A O 1
ATOM 674 N N . ALA A 1 92 ? 21.845 16.981 -11.806 1.00 89.44 92 ALA A N 1
ATOM 675 C CA . ALA A 1 92 ? 22.844 16.069 -12.374 1.00 89.44 92 ALA A CA 1
ATOM 676 C C . ALA A 1 92 ? 22.814 16.048 -13.910 1.00 89.44 92 ALA A C 1
ATOM 678 O O . ALA A 1 92 ? 23.862 16.119 -14.553 1.00 89.44 92 ALA A O 1
ATOM 679 N N . GLN A 1 9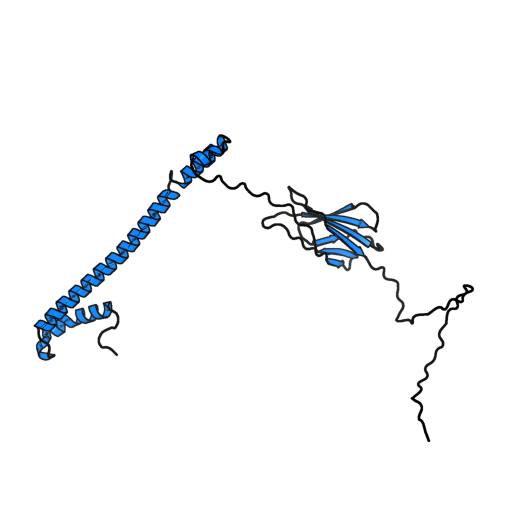3 ? 21.613 16.020 -14.493 1.00 87.38 93 GLN A N 1
ATOM 680 C CA . GLN A 1 93 ? 21.411 16.020 -15.942 1.00 87.38 93 GLN A CA 1
ATOM 681 C C . GLN A 1 93 ? 21.782 17.358 -16.589 1.00 87.38 93 GLN A C 1
ATOM 683 O O . GLN A 1 93 ? 22.550 17.383 -17.547 1.00 87.38 93 GLN A O 1
ATOM 688 N N . SER A 1 94 ? 21.275 18.474 -16.059 1.00 91.62 94 SER A N 1
ATOM 689 C CA . SER A 1 94 ? 21.520 19.808 -16.631 1.00 91.62 94 SER A CA 1
ATOM 690 C C . SER A 1 94 ? 22.987 20.233 -16.576 1.00 91.62 94 SER A C 1
ATOM 692 O O . SER A 1 94 ? 23.438 20.968 -17.450 1.00 91.62 94 SER A O 1
ATOM 694 N N . THR A 1 95 ? 23.750 19.760 -15.585 1.00 90.81 95 THR A N 1
ATOM 695 C CA . THR A 1 95 ? 25.192 20.031 -15.483 1.00 90.81 95 THR A CA 1
ATOM 696 C C . THR A 1 95 ? 26.070 18.912 -16.038 1.00 90.81 95 THR A C 1
ATOM 698 O O . THR A 1 95 ? 27.289 19.019 -15.940 1.00 90.81 95 THR A O 1
ATOM 701 N N . ASN A 1 96 ? 25.477 17.837 -16.573 1.00 84.94 96 ASN A N 1
ATOM 702 C CA . ASN A 1 96 ? 26.173 16.628 -17.021 1.00 84.94 96 ASN A CA 1
ATOM 703 C C . ASN A 1 96 ? 27.214 16.118 -15.999 1.00 84.94 96 ASN A C 1
ATOM 705 O O . ASN A 1 96 ? 28.347 15.798 -16.354 1.00 84.94 96 ASN A O 1
ATOM 709 N N . ASN A 1 97 ? 26.845 16.109 -14.712 1.00 86.94 97 ASN A N 1
ATOM 710 C CA . ASN A 1 97 ? 27.754 15.783 -13.614 1.00 86.94 97 ASN A CA 1
ATOM 711 C C . ASN A 1 97 ? 27.164 14.678 -12.712 1.00 86.94 97 ASN A C 1
ATOM 713 O O . ASN A 1 97 ? 26.269 14.964 -11.910 1.00 86.94 97 ASN A O 1
ATOM 717 N N . PRO A 1 98 ? 27.661 13.432 -12.812 1.00 82.81 98 PRO A N 1
ATOM 718 C CA . PRO A 1 98 ? 27.179 12.312 -12.008 1.00 82.81 98 PRO A CA 1
ATOM 719 C C . PRO A 1 98 ? 27.601 12.372 -10.529 1.00 82.81 98 PRO A C 1
ATOM 721 O O . PRO A 1 98 ? 26.936 11.744 -9.707 1.00 82.81 98 PRO A O 1
ATOM 724 N N . GLU A 1 99 ? 28.612 13.166 -10.152 1.00 88.94 99 GLU A N 1
ATOM 725 C CA . GLU A 1 99 ? 29.057 13.317 -8.750 1.00 88.94 99 GLU A CA 1
ATOM 726 C C . GLU A 1 99 ? 27.978 13.914 -7.835 1.00 88.94 99 GLU A C 1
ATOM 728 O O . GLU A 1 99 ? 28.029 13.778 -6.615 1.00 88.94 99 GLU A O 1
ATOM 733 N N . ILE A 1 100 ? 26.952 14.542 -8.416 1.00 89.06 100 ILE A N 1
ATOM 734 C CA . ILE A 1 100 ? 25.794 15.057 -7.678 1.00 89.06 100 ILE A CA 1
ATOM 735 C C . ILE A 1 100 ? 25.043 13.934 -6.946 1.00 89.06 100 ILE A C 1
ATOM 737 O O . ILE A 1 100 ? 24.531 14.169 -5.854 1.00 89.06 100 ILE A O 1
ATOM 741 N N . TYR A 1 101 ? 25.010 12.715 -7.496 1.00 88.69 101 TYR A N 1
ATOM 742 C CA . TYR A 1 101 ? 24.409 11.565 -6.815 1.00 88.69 101 TYR A CA 1
ATOM 743 C C . TYR A 1 101 ? 25.242 11.124 -5.605 1.00 88.69 101 TYR A C 1
ATOM 745 O O . TYR A 1 101 ? 24.675 10.844 -4.552 1.00 88.69 101 TYR A O 1
ATOM 753 N N . THR A 1 102 ? 26.573 11.154 -5.727 1.00 89.69 102 THR A N 1
ATOM 754 C CA . THR A 1 102 ? 27.510 10.876 -4.629 1.00 89.69 102 THR A CA 1
ATOM 755 C C . THR A 1 102 ? 27.355 11.893 -3.498 1.00 89.69 102 THR A C 1
ATOM 757 O O . THR A 1 102 ? 27.264 11.507 -2.339 1.00 89.69 102 THR A O 1
ATOM 760 N N . LEU A 1 103 ? 27.256 13.187 -3.829 1.00 89.50 103 LEU A N 1
ATOM 761 C CA . LEU A 1 103 ? 27.042 14.266 -2.853 1.00 89.50 103 LEU A CA 1
ATOM 762 C C . LEU A 1 103 ? 25.691 14.167 -2.137 1.00 89.50 103 LEU A C 1
ATOM 764 O O . LEU A 1 103 ? 25.574 14.582 -0.988 1.00 89.50 103 LEU A O 1
ATOM 768 N N . ALA A 1 104 ? 24.675 13.646 -2.823 1.00 88.69 104 ALA A N 1
ATOM 769 C CA . ALA A 1 104 ? 23.357 13.399 -2.254 1.00 88.69 104 ALA A CA 1
ATOM 770 C C . ALA A 1 104 ? 23.239 12.026 -1.566 1.00 88.69 104 ALA A C 1
ATOM 772 O O . ALA A 1 104 ? 22.161 11.704 -1.075 1.00 88.69 104 ALA A O 1
ATOM 773 N N . GLU A 1 105 ? 24.311 11.221 -1.547 1.00 89.75 105 GLU A N 1
ATOM 774 C CA . GLU A 1 105 ? 24.350 9.859 -0.992 1.00 89.75 105 GLU A CA 1
ATOM 775 C C . GLU A 1 105 ? 23.240 8.937 -1.530 1.00 89.75 105 GLU A C 1
ATOM 777 O O . GLU A 1 105 ? 22.752 8.034 -0.848 1.00 89.75 105 GLU A O 1
ATOM 782 N N . ILE A 1 106 ? 22.840 9.145 -2.787 1.00 87.06 106 ILE A N 1
ATOM 783 C CA . ILE A 1 106 ? 21.832 8.328 -3.465 1.00 87.06 106 ILE A CA 1
ATOM 784 C C . ILE A 1 106 ? 22.462 7.542 -4.616 1.00 87.06 106 ILE A C 1
ATOM 786 O O . ILE A 1 106 ? 23.337 8.053 -5.318 1.00 87.06 106 ILE A O 1
ATOM 790 N N . PRO A 1 107 ? 22.016 6.300 -4.867 1.00 84.56 107 PRO A N 1
ATOM 791 C CA . PRO A 1 107 ? 22.485 5.553 -6.022 1.00 84.56 107 PRO A CA 1
ATOM 792 C C . PRO A 1 107 ? 22.048 6.250 -7.314 1.00 84.56 107 PRO A C 1
ATOM 794 O O . PRO A 1 107 ? 20.902 6.694 -7.448 1.00 84.56 107 PRO A O 1
ATOM 797 N N . ALA A 1 108 ? 22.958 6.319 -8.286 1.00 77.62 108 ALA A N 1
ATOM 798 C CA . ALA A 1 108 ? 22.634 6.835 -9.607 1.00 77.62 108 ALA A CA 1
ATOM 799 C C . ALA A 1 108 ? 21.534 5.974 -10.270 1.00 77.62 108 ALA A C 1
ATOM 801 O O . ALA A 1 108 ? 21.513 4.750 -10.088 1.00 77.62 108 ALA A O 1
ATOM 802 N N . PRO A 1 109 ? 20.620 6.576 -11.055 1.00 77.88 109 PRO A N 1
ATOM 803 C CA . PRO A 1 109 ? 19.612 5.826 -11.793 1.00 77.88 109 PRO A CA 1
ATOM 804 C C . PRO A 1 109 ? 20.250 4.793 -12.727 1.00 77.88 109 PRO A C 1
ATOM 806 O O . PRO A 1 109 ? 21.243 5.081 -13.397 1.00 77.88 109 PRO A O 1
ATOM 809 N N . ALA A 1 110 ? 19.650 3.605 -12.817 1.00 72.06 110 ALA A N 1
ATOM 810 C CA . ALA A 1 110 ? 20.101 2.584 -13.755 1.00 72.06 110 ALA A CA 1
ATOM 811 C C . ALA A 1 110 ? 20.010 3.097 -15.201 1.00 72.06 110 ALA A C 1
ATOM 813 O O . ALA A 1 110 ? 18.996 3.669 -15.612 1.00 72.06 110 ALA A O 1
ATOM 814 N N . THR A 1 111 ? 21.061 2.866 -15.986 1.00 65.69 111 THR A N 1
ATOM 815 C CA . THR A 1 111 ? 21.044 3.152 -17.422 1.00 65.69 111 THR A CA 1
ATOM 816 C C . THR A 1 111 ? 19.980 2.277 -18.098 1.00 65.69 111 THR A C 1
ATOM 818 O O . THR A 1 111 ? 19.976 1.064 -17.871 1.00 65.69 111 THR A O 1
ATOM 821 N N . PRO A 1 112 ? 19.080 2.839 -18.928 1.00 57.91 112 PRO A N 1
ATOM 822 C CA . PRO A 1 112 ? 18.122 2.042 -19.684 1.00 57.91 112 PRO A CA 1
ATOM 823 C C . PRO A 1 112 ? 18.843 0.979 -20.518 1.00 57.91 112 PRO A C 1
ATOM 825 O O . PRO A 1 112 ? 19.750 1.296 -21.289 1.00 57.91 112 PRO A O 1
ATOM 828 N N . GLY A 1 113 ? 18.450 -0.285 -20.358 1.00 56.50 113 GLY A N 1
ATOM 829 C CA . GLY A 1 113 ? 19.022 -1.381 -21.133 1.00 56.50 113 GLY A CA 1
ATOM 830 C C . GLY A 1 113 ? 18.735 -1.218 -22.625 1.00 56.50 113 GLY A C 1
ATOM 831 O O . GLY A 1 113 ? 17.640 -0.812 -23.025 1.00 56.50 113 GLY A O 1
ATOM 832 N N . THR A 1 114 ? 19.706 -1.558 -23.468 1.00 56.00 114 THR A N 1
ATOM 833 C CA . THR A 1 114 ? 19.480 -1.674 -24.908 1.00 56.00 114 THR A CA 1
ATOM 834 C C . THR A 1 114 ? 18.700 -2.960 -25.179 1.00 56.00 114 THR A C 1
ATOM 836 O O . THR A 1 114 ? 19.095 -4.048 -24.765 1.00 56.00 114 THR A O 1
ATOM 839 N N . ILE A 1 115 ? 17.551 -2.848 -25.852 1.00 58.50 115 ILE A N 1
ATOM 840 C CA . ILE A 1 115 ? 16.801 -4.033 -26.291 1.00 58.50 115 ILE A CA 1
ATOM 841 C C . ILE A 1 115 ? 17.686 -4.771 -27.308 1.00 58.50 115 ILE A C 1
ATOM 843 O O . ILE A 1 115 ? 18.133 -4.131 -28.264 1.00 58.50 115 ILE A O 1
ATOM 847 N N . PRO A 1 116 ? 17.950 -6.077 -27.129 1.00 62.78 116 PRO A N 1
ATOM 848 C CA . PRO A 1 116 ? 18.799 -6.821 -28.048 1.00 62.78 116 PRO A CA 1
ATOM 849 C C . PRO A 1 116 ? 18.173 -6.911 -29.454 1.00 62.78 116 PRO A C 1
ATOM 851 O O . PRO A 1 116 ? 16.956 -6.731 -29.603 1.00 62.78 116 PRO A O 1
ATOM 854 N N . PRO A 1 117 ? 18.982 -7.204 -30.490 1.00 67.00 117 PRO A N 1
ATOM 855 C CA . PRO A 1 117 ? 18.501 -7.335 -31.860 1.00 67.00 117 PRO A CA 1
ATOM 856 C C . PRO A 1 117 ? 17.354 -8.352 -32.005 1.00 67.00 117 PRO A C 1
ATOM 858 O O . PRO A 1 117 ? 17.231 -9.269 -31.188 1.00 67.00 117 PRO A O 1
ATOM 861 N N . PRO A 1 118 ? 16.515 -8.225 -33.054 1.00 76.50 118 PRO A N 1
ATOM 862 C CA . PRO A 1 118 ? 15.457 -9.192 -33.341 1.00 76.50 118 PRO A CA 1
ATOM 863 C C . PRO A 1 118 ? 15.971 -10.636 -33.422 1.00 76.50 118 PRO A C 1
ATOM 865 O O . PRO A 1 118 ? 17.096 -10.885 -33.863 1.00 76.50 118 PRO A O 1
ATOM 868 N N . GLY A 1 119 ? 15.121 -11.584 -33.020 1.00 77.62 119 GLY A N 1
ATOM 869 C CA . GLY A 1 119 ? 15.450 -13.007 -33.024 1.00 77.62 119 GLY A CA 1
ATOM 870 C C . GLY A 1 119 ? 15.708 -13.564 -34.425 1.00 77.62 119 GLY A C 1
ATOM 871 O O . GLY A 1 119 ? 15.339 -12.967 -35.437 1.00 77.62 119 GLY A O 1
ATOM 872 N N . THR A 1 120 ? 16.330 -14.741 -34.483 1.00 82.75 120 THR A N 1
ATOM 873 C CA . THR A 1 120 ? 16.506 -15.489 -35.738 1.00 82.75 120 THR A CA 1
ATOM 874 C C . THR A 1 120 ? 15.254 -16.332 -36.007 1.00 82.75 120 THR A C 1
ATOM 876 O O . THR A 1 120 ? 14.820 -17.044 -35.096 1.00 82.75 120 THR A O 1
ATOM 879 N N . PRO A 1 121 ? 14.661 -16.283 -37.215 1.00 84.50 121 PRO A N 1
ATOM 880 C CA . PRO A 1 121 ? 13.563 -17.175 -37.577 1.00 84.50 121 PRO A CA 1
ATOM 881 C C . PRO A 1 121 ? 13.974 -18.654 -37.514 1.00 84.50 121 PRO A C 1
ATOM 883 O O . PRO A 1 121 ? 15.067 -19.025 -37.934 1.00 84.50 121 PRO A O 1
ATOM 886 N N . ASN A 1 122 ? 13.101 -19.507 -36.992 1.00 83.25 122 ASN A N 1
ATOM 887 C CA . ASN A 1 122 ? 13.313 -20.943 -36.827 1.00 83.25 122 ASN A CA 1
ATOM 888 C C . ASN A 1 122 ? 12.010 -21.723 -37.075 1.00 83.25 122 ASN A C 1
ATOM 890 O O . ASN A 1 122 ? 10.968 -21.119 -37.309 1.00 83.25 122 ASN A O 1
ATOM 894 N N . ASP A 1 123 ? 12.053 -23.058 -37.036 1.00 83.50 123 ASP A N 1
ATOM 895 C CA . ASP A 1 123 ? 10.887 -23.936 -37.246 1.00 83.50 123 ASP A CA 1
ATOM 896 C C . ASP A 1 123 ? 10.087 -23.604 -38.522 1.00 83.50 123 ASP A C 1
ATOM 898 O O . ASP A 1 123 ? 8.897 -23.282 -38.473 1.00 83.50 123 ASP A O 1
ATOM 902 N N . PHE A 1 124 ? 10.751 -23.656 -39.677 1.00 84.81 124 PHE A N 1
ATOM 903 C CA . PHE A 1 124 ? 10.098 -23.419 -40.962 1.00 84.81 124 PHE A CA 1
ATOM 904 C C . PHE A 1 124 ? 9.131 -24.553 -41.307 1.00 84.81 124 PHE A C 1
ATOM 906 O O . PHE A 1 124 ? 9.491 -25.727 -41.289 1.00 84.81 124 PHE A O 1
ATOM 913 N N . THR A 1 125 ? 7.902 -24.188 -41.652 1.00 84.50 125 THR A N 1
ATOM 914 C CA . THR A 1 125 ? 6.873 -25.079 -42.186 1.00 84.50 125 THR A CA 1
ATOM 915 C C . THR A 1 125 ? 6.480 -24.578 -43.564 1.00 84.50 125 THR A C 1
ATOM 917 O O . THR A 1 125 ? 6.252 -23.381 -43.745 1.00 84.50 125 THR A O 1
ATOM 920 N N . VAL A 1 126 ? 6.398 -25.494 -44.525 1.00 83.56 126 VAL A N 1
ATOM 921 C CA . VAL A 1 126 ? 6.056 -25.175 -45.911 1.00 83.56 126 VAL A CA 1
ATOM 922 C C . VAL A 1 126 ? 4.744 -25.844 -46.283 1.00 83.56 126 VAL A C 1
ATOM 924 O O . VAL A 1 126 ? 4.579 -27.043 -46.065 1.00 83.56 126 VAL A O 1
ATOM 927 N N . GLY A 1 127 ? 3.830 -25.068 -46.855 1.00 82.94 127 GLY A N 1
ATOM 928 C CA . GLY A 1 127 ? 2.609 -25.551 -47.487 1.00 82.94 127 GLY A CA 1
ATOM 929 C C . GLY A 1 127 ? 2.644 -25.282 -48.988 1.00 82.94 127 GLY A C 1
ATOM 930 O O . GLY A 1 127 ? 3.074 -24.216 -49.419 1.00 82.94 127 GLY A O 1
ATOM 931 N N . LEU A 1 128 ? 2.183 -26.240 -49.788 1.00 80.81 128 LEU A N 1
ATOM 932 C CA . LEU A 1 128 ? 1.891 -26.018 -51.203 1.00 80.81 128 LEU A CA 1
ATOM 933 C C . LEU A 1 128 ? 0.396 -25.739 -51.347 1.00 80.81 128 LEU A C 1
ATOM 935 O O . LEU A 1 128 ? -0.432 -26.556 -50.942 1.00 80.81 128 LEU A O 1
ATOM 939 N N . LEU A 1 129 ? 0.053 -24.579 -51.900 1.00 81.00 129 LEU A N 1
ATOM 940 C CA . LEU A 1 129 ? -1.327 -24.195 -52.176 1.00 81.00 129 LEU A CA 1
ATOM 941 C C . LEU A 1 129 ? -1.781 -24.764 -53.530 1.00 81.00 129 LEU A C 1
ATOM 943 O O . LEU A 1 129 ? -0.972 -25.018 -54.421 1.00 81.00 129 LEU A O 1
ATOM 947 N N . GLN A 1 130 ? -3.093 -24.952 -53.706 1.00 74.31 130 GLN A N 1
ATOM 948 C CA . GLN A 1 130 ? -3.673 -25.540 -54.928 1.00 74.31 130 GLN A CA 1
ATOM 949 C C . GLN A 1 130 ? -3.400 -24.718 -56.200 1.00 74.31 130 GLN A C 1
ATOM 951 O O . GLN A 1 130 ? -3.443 -25.258 -57.300 1.00 74.31 130 GLN A O 1
ATOM 956 N N . ASN A 1 131 ? -3.096 -23.427 -56.054 1.00 75.31 131 ASN A N 1
ATOM 957 C CA . ASN A 1 131 ? -2.702 -22.530 -57.142 1.00 75.31 131 ASN A CA 1
ATOM 958 C C . ASN A 1 131 ? -1.198 -22.603 -57.485 1.00 75.31 131 ASN A C 1
ATOM 960 O O . ASN A 1 131 ? -0.737 -21.840 -58.328 1.00 75.31 131 ASN A O 1
ATOM 964 N N . GLY A 1 132 ? -0.432 -23.484 -56.833 1.00 71.62 132 GLY A N 1
ATOM 965 C CA . GLY A 1 132 ? 1.015 -23.619 -57.018 1.00 71.62 132 GLY A CA 1
ATOM 966 C C . GLY A 1 132 ? 1.859 -22.640 -56.197 1.00 71.62 132 GLY A C 1
ATOM 967 O O . GLY A 1 132 ? 3.085 -22.693 -56.280 1.00 71.62 132 GLY A O 1
ATOM 968 N N . ALA A 1 133 ? 1.238 -21.776 -55.387 1.00 82.12 133 ALA A N 1
ATOM 969 C CA . ALA A 1 133 ? 1.958 -20.870 -54.500 1.00 82.12 133 ALA A CA 1
ATOM 970 C C . ALA A 1 133 ? 2.531 -21.605 -53.279 1.00 82.12 133 ALA A C 1
ATOM 972 O O . ALA A 1 133 ? 1.988 -22.607 -52.800 1.00 82.12 133 ALA A O 1
ATOM 973 N N . VAL A 1 134 ? 3.631 -21.072 -52.755 1.00 84.38 134 VAL A N 1
ATOM 974 C CA . VAL A 1 134 ? 4.345 -21.639 -51.609 1.00 84.38 134 VAL A CA 1
ATOM 975 C C . VAL A 1 134 ? 4.024 -20.813 -50.374 1.00 84.38 134 VAL A C 1
ATOM 977 O O . VAL A 1 134 ? 4.360 -19.634 -50.305 1.00 84.38 134 VAL A O 1
ATOM 980 N N . GLU A 1 135 ? 3.390 -21.423 -49.381 1.00 86.94 135 GLU A N 1
ATOM 981 C CA . GLU A 1 135 ? 3.183 -20.815 -48.070 1.00 86.94 135 GLU A CA 1
ATOM 982 C C . GLU A 1 135 ? 4.359 -21.161 -47.148 1.00 86.94 135 GLU A C 1
ATOM 984 O O . GLU A 1 135 ? 4.686 -22.330 -46.947 1.00 86.94 135 GLU A O 1
ATOM 989 N N . LEU A 1 136 ? 4.978 -20.140 -46.559 1.00 86.81 136 LEU A N 1
ATOM 990 C CA . LEU A 1 136 ? 6.046 -20.252 -45.576 1.00 86.81 136 LEU A CA 1
ATOM 991 C C . LEU A 1 136 ? 5.566 -19.748 -44.220 1.00 86.81 136 LEU A C 1
ATOM 993 O O . LEU A 1 136 ? 5.234 -18.575 -44.062 1.00 86.81 136 LEU A O 1
ATOM 997 N N . LYS A 1 137 ? 5.631 -20.620 -43.217 1.00 88.25 137 LYS A N 1
ATOM 998 C CA . LYS A 1 137 ? 5.383 -20.300 -41.808 1.00 88.25 137 LYS A CA 1
ATOM 999 C C . LYS A 1 137 ? 6.650 -20.534 -41.006 1.00 88.25 137 LYS A C 1
ATOM 1001 O O . LYS A 1 137 ? 7.382 -21.480 -41.276 1.00 88.25 137 LYS A O 1
ATOM 1006 N N . TRP A 1 138 ? 6.913 -19.693 -40.016 1.00 89.06 138 TRP A N 1
ATOM 1007 C CA . TRP A 1 138 ? 8.066 -19.863 -39.130 1.00 89.06 138 TRP A CA 1
ATOM 1008 C C . TRP A 1 138 ? 7.742 -19.430 -37.708 1.00 89.06 138 TRP A C 1
ATOM 1010 O O . TRP A 1 138 ? 6.784 -18.704 -37.433 1.00 89.06 138 TRP A O 1
ATOM 1020 N N . LYS A 1 139 ? 8.581 -19.850 -36.772 1.00 86.62 139 LYS A N 1
ATOM 1021 C CA . LYS A 1 139 ? 8.674 -19.246 -35.450 1.00 86.62 139 LYS A CA 1
ATOM 1022 C C . LYS A 1 139 ? 9.837 -18.264 -35.421 1.00 86.62 139 LYS A C 1
ATOM 1024 O O . LYS A 1 139 ? 10.695 -18.225 -36.291 1.00 86.62 139 LYS A O 1
ATOM 1029 N N . CYS A 1 140 ? 9.793 -17.369 -34.449 1.00 81.44 140 CYS A N 1
ATOM 1030 C CA . CYS A 1 140 ? 10.867 -16.420 -34.195 1.00 81.44 140 CYS A CA 1
ATOM 1031 C C . CYS A 1 140 ? 10.742 -15.992 -32.739 1.00 81.44 140 CYS A C 1
ATOM 1033 O O . CYS A 1 140 ? 9.675 -15.502 -32.340 1.00 81.44 140 CYS A O 1
ATOM 1035 N N . ALA A 1 141 ? 11.786 -16.237 -31.952 1.00 76.12 141 ALA A N 1
ATOM 1036 C CA . ALA A 1 141 ? 11.859 -15.829 -30.556 1.00 76.12 141 ALA A CA 1
ATOM 1037 C C . ALA A 1 141 ? 12.359 -14.381 -30.491 1.00 76.12 141 ALA A C 1
ATOM 1039 O O . ALA A 1 141 ? 13.559 -14.126 -30.452 1.00 76.12 141 ALA A O 1
ATOM 1040 N N . ASN A 1 142 ? 11.429 -13.427 -30.536 1.00 72.88 142 ASN A N 1
ATOM 1041 C CA . ASN A 1 142 ? 11.761 -12.013 -30.380 1.00 72.88 142 ASN A CA 1
ATOM 1042 C C . ASN A 1 142 ? 11.892 -11.670 -28.888 1.00 72.88 142 ASN A C 1
ATOM 1044 O O . ASN A 1 142 ? 11.118 -12.201 -28.087 1.00 72.88 142 ASN A O 1
ATOM 1048 N N . PRO A 1 143 ? 12.830 -10.785 -28.506 1.00 66.12 143 PRO A N 1
ATOM 1049 C CA . PRO A 1 143 ? 12.981 -10.376 -27.115 1.00 66.12 143 PRO A CA 1
ATOM 1050 C C . PRO A 1 143 ? 11.694 -9.729 -26.580 1.00 66.12 143 PRO A C 1
ATOM 1052 O O . PRO A 1 143 ? 10.981 -9.026 -27.302 1.00 66.12 143 PRO A O 1
ATOM 1055 N N . SER A 1 144 ? 11.385 -9.971 -25.304 1.00 58.00 144 SER A N 1
ATOM 1056 C CA . SER A 1 144 ? 10.196 -9.428 -24.638 1.00 58.00 144 SER A CA 1
ATOM 1057 C C . SER A 1 144 ? 10.173 -7.898 -24.713 1.00 58.00 144 SER A C 1
ATOM 1059 O O . SER A 1 144 ? 11.172 -7.249 -24.409 1.00 58.00 144 SER A O 1
ATOM 1061 N N . GLY A 1 145 ? 9.040 -7.315 -25.118 1.00 59.88 145 GLY A N 1
ATOM 1062 C CA . GLY A 1 145 ? 8.894 -5.864 -25.308 1.00 59.88 145 GLY A CA 1
ATOM 1063 C C . GLY A 1 145 ? 9.318 -5.345 -26.691 1.00 59.88 145 GLY A C 1
ATOM 1064 O O . GLY A 1 145 ? 9.178 -4.152 -26.965 1.00 59.88 145 GLY A O 1
ATOM 1065 N N . ALA A 1 146 ? 9.790 -6.210 -27.598 1.00 63.12 146 ALA A N 1
ATOM 1066 C CA . ALA A 1 146 ? 10.034 -5.838 -28.989 1.00 63.12 146 ALA A CA 1
ATOM 1067 C C . ALA A 1 146 ? 8.723 -5.820 -29.797 1.00 63.12 146 ALA A C 1
ATOM 1069 O O . ALA A 1 146 ? 8.162 -6.864 -30.123 1.00 63.12 146 ALA A O 1
ATOM 1070 N N . GLN A 1 147 ? 8.254 -4.622 -30.153 1.00 63.84 147 GLN A N 1
ATOM 1071 C CA . GLN A 1 147 ? 7.136 -4.416 -31.082 1.00 63.84 147 GLN A CA 1
ATOM 1072 C C . GLN A 1 147 ? 7.635 -3.919 -32.450 1.00 63.84 147 GLN A C 1
ATOM 1074 O O . GLN A 1 147 ? 8.689 -3.280 -32.535 1.00 63.84 147 GLN A O 1
ATOM 1079 N N . GLY A 1 148 ? 6.883 -4.221 -33.516 1.00 71.38 148 GLY A N 1
ATOM 1080 C CA . GLY A 1 148 ? 7.172 -3.753 -34.880 1.00 71.38 148 GLY A CA 1
ATOM 1081 C C . GLY A 1 148 ? 8.294 -4.507 -35.605 1.00 71.38 148 GLY A C 1
ATOM 1082 O O . GLY A 1 148 ? 9.104 -3.887 -36.286 1.00 71.38 148 GLY A O 1
ATOM 1083 N N . THR A 1 149 ? 8.384 -5.831 -35.431 1.00 81.50 149 THR A N 1
ATOM 1084 C CA . THR A 1 149 ? 9.326 -6.662 -36.206 1.00 81.50 149 THR A CA 1
ATOM 1085 C C . THR A 1 149 ? 8.716 -7.017 -37.561 1.00 81.50 149 THR A C 1
ATOM 1087 O O . THR A 1 149 ? 7.643 -7.611 -37.608 1.00 81.50 149 THR A O 1
ATOM 1090 N N . VAL A 1 150 ? 9.412 -6.678 -38.643 1.00 85.31 150 VAL A N 1
ATOM 1091 C CA . VAL A 1 150 ? 9.067 -7.034 -40.026 1.00 85.31 150 VAL A CA 1
ATOM 1092 C C . VAL A 1 150 ? 10.035 -8.109 -40.504 1.00 85.31 150 VAL A C 1
ATOM 1094 O O . VAL A 1 150 ? 11.225 -8.044 -40.216 1.00 85.31 150 VAL A O 1
ATOM 1097 N N . TYR A 1 151 ? 9.553 -9.101 -41.237 1.00 86.69 151 TYR A N 1
ATOM 1098 C CA . TYR A 1 151 ? 10.376 -10.161 -41.804 1.00 86.69 151 TYR A CA 1
ATOM 1099 C C . TYR A 1 151 ? 10.603 -9.891 -43.290 1.00 86.69 151 TYR A C 1
ATOM 1101 O O . TYR A 1 151 ? 9.651 -9.845 -44.063 1.00 86.69 151 TYR A O 1
ATOM 1109 N N . GLU A 1 152 ? 11.860 -9.702 -43.683 1.00 89.12 152 GLU A N 1
ATOM 1110 C CA . GLU A 1 152 ? 12.305 -9.604 -45.077 1.00 89.12 152 GLU A CA 1
ATOM 1111 C C . GLU A 1 152 ? 12.543 -11.017 -45.611 1.00 89.12 152 GLU A C 1
ATOM 1113 O O . GLU A 1 152 ? 13.313 -11.778 -45.019 1.00 89.12 152 GLU A O 1
ATOM 1118 N N . VAL A 1 153 ? 11.892 -11.362 -46.722 1.00 89.56 153 VAL A N 1
ATOM 1119 C CA . VAL A 1 153 ? 11.989 -12.670 -47.371 1.00 89.56 153 VAL A CA 1
ATOM 1120 C C . VAL A 1 153 ? 12.719 -12.513 -48.700 1.00 89.56 153 VAL A C 1
ATOM 1122 O O . VAL A 1 153 ? 12.276 -11.804 -49.609 1.00 89.56 153 VAL A O 1
ATOM 1125 N N . LYS A 1 154 ? 13.852 -13.202 -48.819 1.00 90.19 154 LYS A N 1
ATOM 1126 C CA . LYS A 1 154 ? 14.604 -13.347 -50.066 1.00 90.19 154 LYS A CA 1
ATOM 1127 C C . LYS A 1 154 ? 14.593 -14.799 -50.520 1.00 90.19 154 LYS A C 1
ATOM 1129 O O . LYS A 1 154 ? 14.525 -15.704 -49.693 1.00 90.19 154 LYS A O 1
ATOM 1134 N N . ARG A 1 155 ? 14.706 -15.031 -51.822 1.00 89.38 155 ARG A N 1
ATOM 1135 C CA . ARG A 1 155 ? 14.708 -16.360 -52.441 1.00 89.38 155 ARG A CA 1
ATOM 1136 C C . ARG A 1 155 ? 15.828 -16.470 -53.459 1.00 89.38 155 ARG A C 1
ATOM 1138 O O . ARG A 1 155 ? 16.119 -15.517 -54.177 1.00 89.38 155 ARG A O 1
ATOM 1145 N N . ARG A 1 156 ? 16.409 -17.658 -53.562 1.00 86.56 156 ARG A N 1
ATOM 1146 C CA . ARG A 1 156 ? 17.214 -18.088 -54.709 1.00 86.56 156 ARG A CA 1
ATOM 1147 C C . ARG A 1 156 ? 16.664 -19.404 -55.251 1.00 86.56 156 ARG A C 1
ATOM 1149 O O . ARG A 1 156 ? 16.190 -20.234 -54.474 1.00 86.56 156 ARG A O 1
ATOM 1156 N N . SER A 1 157 ? 16.746 -19.587 -56.562 1.00 79.81 157 SER A N 1
ATOM 1157 C CA . SER A 1 157 ? 16.373 -20.835 -57.233 1.00 79.81 157 SER A CA 1
ATOM 1158 C C . SER A 1 157 ? 17.624 -21.682 -57.462 1.00 79.81 157 SER A C 1
ATOM 1160 O O . SER A 1 157 ? 18.624 -21.170 -57.960 1.00 79.81 157 SER A O 1
ATOM 1162 N N . GLY A 1 158 ? 17.580 -22.965 -57.096 1.00 67.19 158 GLY A N 1
ATOM 1163 C CA . GLY A 1 158 ? 18.730 -23.870 -57.177 1.00 67.19 158 GLY A CA 1
ATOM 1164 C C . GLY A 1 158 ? 19.820 -23.632 -56.116 1.00 67.19 158 GLY A C 1
ATOM 1165 O O . GLY A 1 158 ? 19.684 -22.813 -55.205 1.00 67.19 158 GLY A O 1
ATOM 1166 N N . ALA A 1 159 ? 20.917 -24.392 -56.220 1.00 61.72 159 ALA A N 1
ATOM 1167 C CA . ALA A 1 159 ? 22.002 -24.403 -55.229 1.00 61.72 159 ALA A CA 1
ATOM 1168 C C . ALA A 1 159 ? 22.985 -23.219 -55.352 1.00 61.72 159 ALA A C 1
ATOM 1170 O O . ALA A 1 159 ? 23.655 -22.879 -54.376 1.00 61.72 159 ALA A O 1
ATOM 1171 N N . ALA A 1 160 ? 23.058 -22.577 -56.524 1.00 61.62 160 ALA A N 1
ATOM 1172 C CA . ALA A 1 160 ? 23.985 -21.487 -56.817 1.00 61.62 160 ALA A CA 1
ATOM 1173 C C . ALA A 1 160 ? 23.239 -20.281 -57.409 1.00 61.62 160 ALA A C 1
ATOM 1175 O O . ALA A 1 160 ? 22.516 -20.414 -58.392 1.00 61.62 160 ALA A O 1
ATOM 1176 N N . GLY A 1 161 ? 23.407 -19.106 -56.795 1.00 66.75 161 GLY A N 1
ATOM 1177 C CA . GLY A 1 161 ? 22.765 -17.856 -57.206 1.00 66.75 161 GLY A CA 1
ATOM 1178 C C . GLY A 1 161 ? 22.636 -16.847 -56.061 1.00 66.75 161 GLY A C 1
ATOM 1179 O O . GLY A 1 161 ? 22.774 -17.201 -54.886 1.00 66.75 161 GLY A O 1
ATOM 1180 N N . ASN A 1 162 ? 22.359 -15.588 -56.410 1.00 80.81 162 ASN A N 1
ATOM 1181 C CA . ASN A 1 162 ? 22.123 -14.511 -55.447 1.00 80.81 162 ASN A CA 1
ATOM 1182 C C . ASN A 1 162 ? 20.701 -14.587 -54.869 1.00 80.81 162 ASN A C 1
ATOM 1184 O O . ASN A 1 162 ? 19.749 -14.910 -55.576 1.00 80.81 162 ASN A O 1
ATOM 1188 N N . PHE A 1 163 ? 20.550 -14.248 -53.587 1.00 84.81 163 PHE A N 1
ATOM 1189 C CA . PHE A 1 163 ? 19.240 -14.101 -52.952 1.00 84.81 163 PHE A CA 1
ATOM 1190 C C . PHE A 1 163 ? 18.545 -12.831 -53.458 1.00 84.81 163 PHE A C 1
ATOM 1192 O O . PHE A 1 163 ? 19.002 -11.718 -53.197 1.00 84.81 163 PHE A O 1
ATOM 1199 N N . VAL A 1 164 ? 17.425 -13.003 -54.155 1.00 87.56 164 VAL A N 1
ATOM 1200 C CA . VAL A 1 164 ? 16.585 -11.920 -54.676 1.00 87.56 164 VAL A CA 1
ATOM 1201 C C . VAL A 1 164 ? 15.472 -11.625 -53.678 1.00 87.56 164 VAL A C 1
ATOM 1203 O O . VAL A 1 164 ? 14.907 -12.541 -53.086 1.00 87.56 164 VAL A O 1
ATOM 1206 N N . TYR A 1 165 ? 15.158 -10.350 -53.460 1.00 88.31 165 TYR A N 1
ATOM 1207 C CA . TYR A 1 165 ? 14.032 -9.957 -52.613 1.00 88.31 165 TYR A CA 1
ATOM 1208 C C . TYR A 1 165 ? 12.702 -10.388 -53.235 1.00 88.31 165 TYR A C 1
ATOM 1210 O O . TYR A 1 165 ? 12.447 -10.101 -54.402 1.00 88.31 165 TYR A O 1
ATOM 1218 N N . VAL A 1 166 ? 11.870 -11.065 -52.443 1.00 87.56 166 VAL A N 1
ATOM 1219 C CA . VAL A 1 166 ? 10.543 -11.540 -52.863 1.00 87.56 166 VAL A CA 1
ATOM 1220 C C . VAL A 1 166 ? 9.444 -10.731 -52.190 1.00 87.56 166 VAL A C 1
ATOM 1222 O O . VAL A 1 166 ? 8.448 -10.394 -52.821 1.00 87.56 166 VAL A O 1
ATOM 1225 N N . GLY A 1 167 ? 9.625 -10.380 -50.917 1.00 87.12 167 GLY A N 1
ATOM 1226 C CA . GLY A 1 167 ? 8.635 -9.607 -50.182 1.00 87.12 167 GLY A CA 1
ATOM 1227 C C . GLY A 1 167 ? 8.991 -9.419 -48.715 1.00 87.12 167 GLY A C 1
ATOM 1228 O O . GLY A 1 167 ? 10.032 -9.869 -48.233 1.00 87.12 167 GLY A O 1
ATOM 1229 N N . SER A 1 168 ? 8.108 -8.737 -47.992 1.00 88.00 168 SER A N 1
ATOM 1230 C CA . SER A 1 168 ? 8.210 -8.570 -46.546 1.00 88.00 168 SER A CA 1
ATOM 1231 C C . SER A 1 168 ? 6.845 -8.703 -45.883 1.00 88.00 168 SER A C 1
ATOM 1233 O O . SER A 1 168 ? 5.811 -8.465 -46.504 1.00 88.00 168 SER A O 1
ATOM 1235 N N . THR A 1 169 ? 6.837 -9.128 -44.622 1.00 86.69 169 THR A N 1
ATOM 1236 C CA . THR A 1 169 ? 5.605 -9.376 -43.863 1.00 86.69 169 THR A CA 1
ATOM 1237 C C . THR A 1 169 ? 5.765 -8.978 -42.399 1.00 86.69 169 THR A C 1
ATOM 1239 O O . THR A 1 169 ? 6.831 -9.144 -41.809 1.00 86.69 169 THR A O 1
ATOM 1242 N N . GLY A 1 170 ? 4.704 -8.439 -41.795 1.00 82.38 170 GLY A N 1
ATOM 1243 C CA . GLY A 1 170 ? 4.648 -8.155 -40.354 1.00 82.38 170 GLY A CA 1
ATOM 1244 C C . GLY A 1 170 ? 4.243 -9.366 -39.505 1.00 82.38 170 GLY A C 1
ATOM 1245 O O . GLY A 1 170 ? 4.303 -9.312 -38.279 1.00 82.38 170 GLY A O 1
ATOM 1246 N N . VAL A 1 171 ? 3.829 -10.465 -40.142 1.00 84.44 171 VAL A N 1
ATOM 1247 C CA . VAL A 1 171 ? 3.398 -11.704 -39.482 1.00 84.44 171 VAL A CA 1
ATOM 1248 C C . VAL A 1 171 ? 4.346 -12.850 -39.827 1.00 84.44 171 VAL A C 1
ATOM 1250 O O . VAL A 1 171 ? 5.077 -12.790 -40.809 1.00 84.44 171 VAL A O 1
ATOM 1253 N N . LYS A 1 172 ? 4.346 -13.924 -39.031 1.00 86.06 172 LYS A N 1
ATOM 1254 C CA . LYS A 1 172 ? 5.223 -15.093 -39.254 1.00 86.06 172 LYS A CA 1
ATOM 1255 C C . LYS A 1 172 ? 4.665 -16.061 -40.314 1.00 86.06 172 LYS A C 1
ATOM 1257 O O . LYS A 1 172 ? 4.695 -17.277 -40.135 1.00 86.06 172 LYS A O 1
ATOM 1262 N N . ASN A 1 173 ? 4.080 -15.489 -41.364 1.00 87.94 173 ASN A N 1
ATOM 1263 C CA . ASN A 1 173 ? 3.512 -16.180 -42.513 1.00 87.94 173 ASN A CA 1
ATOM 1264 C C . ASN A 1 173 ? 3.784 -15.354 -43.773 1.00 87.94 173 ASN A C 1
ATOM 1266 O O . ASN A 1 173 ? 3.600 -14.131 -43.761 1.00 87.94 173 ASN A O 1
ATOM 1270 N N . PHE A 1 174 ? 4.188 -16.015 -44.850 1.00 89.44 174 PHE A N 1
ATOM 1271 C CA . PHE A 1 174 ? 4.410 -15.399 -46.151 1.00 89.44 174 PHE A CA 1
ATOM 1272 C C . PHE A 1 174 ? 3.994 -16.355 -47.262 1.00 89.44 174 PHE A C 1
ATOM 1274 O O . PHE A 1 174 ? 4.348 -17.528 -47.2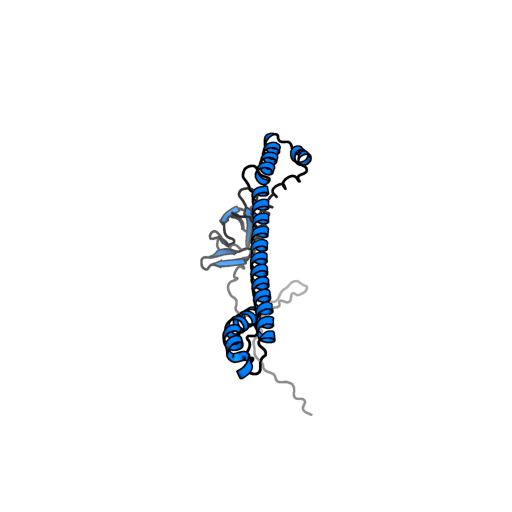23 1.00 89.44 174 PHE A O 1
ATOM 1281 N N . VAL A 1 175 ? 3.268 -15.849 -48.254 1.00 87.38 175 VAL A N 1
ATOM 1282 C CA . VAL A 1 175 ? 2.878 -16.615 -49.439 1.00 87.38 175 VAL A CA 1
ATOM 1283 C C . VAL A 1 175 ? 3.679 -16.095 -50.622 1.00 87.38 175 VAL A C 1
ATOM 1285 O O . VAL A 1 175 ? 3.650 -14.904 -50.922 1.00 87.38 175 VAL A O 1
ATOM 1288 N N . ASP A 1 176 ? 4.407 -16.992 -51.275 1.00 84.94 176 ASP A N 1
ATOM 1289 C CA . ASP A 1 176 ? 5.169 -16.715 -52.482 1.00 84.94 176 ASP A CA 1
ATOM 1290 C C . ASP A 1 176 ? 4.438 -17.281 -53.705 1.00 84.94 176 ASP A C 1
ATOM 1292 O O . ASP A 1 176 ? 4.444 -18.487 -53.956 1.00 84.94 176 ASP A O 1
ATOM 1296 N N . GLU A 1 177 ? 3.804 -16.394 -54.469 1.00 83.88 177 GLU A N 1
ATOM 1297 C CA . GLU A 1 177 ? 3.086 -16.722 -55.710 1.00 83.88 177 GLU A CA 1
ATOM 1298 C C . GLU A 1 177 ? 3.997 -16.680 -56.948 1.00 83.88 177 GLU A C 1
ATOM 1300 O O . GLU A 1 177 ? 3.586 -17.029 -58.050 1.00 83.88 177 GLU A O 1
ATOM 1305 N N . THR A 1 178 ? 5.251 -16.249 -56.787 1.00 82.62 178 THR A N 1
ATOM 1306 C CA . THR A 1 178 ? 6.174 -15.977 -57.902 1.00 82.62 178 THR A CA 1
ATOM 1307 C C . THR A 1 178 ? 7.092 -17.159 -58.225 1.00 82.62 178 THR A C 1
ATOM 1309 O O . THR A 1 178 ? 8.093 -16.999 -58.932 1.00 82.62 178 THR A O 1
ATOM 1312 N N . VAL A 1 179 ? 6.832 -18.333 -57.641 1.00 78.94 179 VAL A N 1
ATOM 1313 C CA . VAL A 1 179 ? 7.605 -19.555 -57.892 1.00 78.94 179 VAL A CA 1
ATOM 1314 C C . VAL A 1 179 ? 7.123 -20.180 -59.196 1.00 78.94 179 VAL A C 1
ATOM 1316 O O . VAL A 1 179 ? 5.983 -20.621 -59.302 1.00 78.94 179 VAL A O 1
ATOM 1319 N N . SER A 1 180 ? 7.999 -20.245 -60.196 1.00 70.94 180 SER A N 1
ATOM 1320 C CA . SER A 1 180 ? 7.675 -20.880 -61.473 1.00 70.94 180 SER A CA 1
ATOM 1321 C C . SER A 1 180 ? 7.519 -22.396 -61.327 1.00 70.94 180 SER A C 1
ATOM 1323 O O . SER A 1 180 ? 8.358 -23.064 -60.706 1.00 70.94 180 SER A O 1
ATOM 1325 N N . ALA A 1 181 ? 6.486 -22.949 -61.967 1.00 66.31 181 ALA A N 1
ATOM 1326 C CA . ALA A 1 181 ? 6.288 -24.391 -62.083 1.00 66.31 181 ALA A CA 1
ATOM 1327 C C . ALA A 1 181 ? 7.509 -25.063 -62.746 1.00 66.31 181 ALA A C 1
ATOM 1329 O O . ALA A 1 181 ? 8.075 -24.534 -63.701 1.00 66.31 181 ALA A O 1
ATOM 1330 N N . GLY A 1 182 ? 7.928 -26.221 -62.223 1.00 66.75 182 GLY A N 1
ATOM 1331 C CA . GLY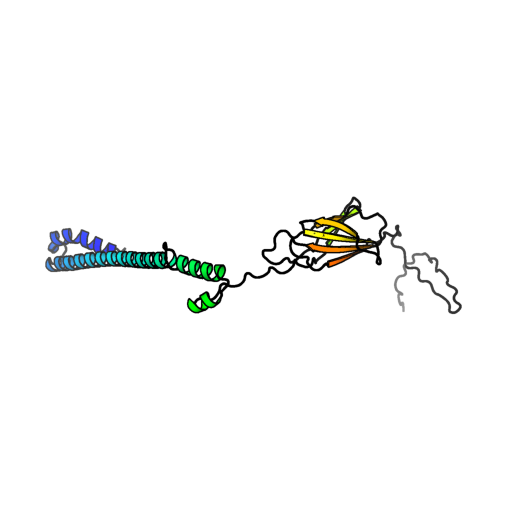 A 1 182 ? 9.110 -26.958 -62.699 1.00 66.75 182 GLY A CA 1
ATOM 1332 C C . GLY A 1 182 ? 10.425 -26.635 -61.974 1.00 66.75 182 GLY A C 1
ATOM 1333 O O . GLY A 1 182 ? 11.460 -27.211 -62.300 1.00 66.75 182 GLY A O 1
ATOM 1334 N N . THR A 1 183 ? 10.410 -25.754 -60.970 1.00 73.19 183 THR A N 1
ATOM 1335 C CA . THR A 1 183 ? 11.581 -25.500 -60.114 1.00 73.19 183 THR A CA 1
ATOM 1336 C C . THR A 1 183 ? 11.865 -26.715 -59.221 1.00 73.19 183 THR A C 1
ATOM 1338 O O . THR A 1 183 ? 10.984 -27.139 -58.486 1.00 73.19 183 THR A O 1
ATOM 1341 N N . ALA A 1 184 ? 13.084 -27.266 -59.247 1.00 73.38 184 ALA A N 1
ATOM 1342 C CA . ALA A 1 184 ? 13.444 -28.440 -58.436 1.00 73.38 184 ALA A CA 1
ATOM 1343 C C . ALA A 1 184 ? 13.676 -28.102 -56.948 1.00 73.38 184 ALA A C 1
ATOM 1345 O O . ALA A 1 184 ? 13.307 -28.865 -56.055 1.00 73.38 184 ALA A O 1
ATOM 1346 N N . SER A 1 185 ? 14.283 -26.947 -56.661 1.00 79.88 185 SER A N 1
ATOM 1347 C CA . SER A 1 185 ? 14.485 -26.460 -55.294 1.00 79.88 185 SER A CA 1
ATOM 1348 C C . SER A 1 185 ? 14.648 -24.943 -55.230 1.00 79.88 185 SER A C 1
ATOM 1350 O O . SER A 1 185 ? 15.122 -24.298 -56.171 1.00 79.88 185 SER A O 1
ATOM 1352 N N . VAL A 1 186 ? 14.269 -24.370 -54.091 1.00 84.88 186 VAL A N 1
ATOM 1353 C CA . VAL A 1 186 ? 14.442 -22.951 -53.753 1.00 84.88 186 VAL A CA 1
ATOM 1354 C C . VAL A 1 186 ? 14.953 -22.829 -52.331 1.00 84.88 186 VAL A C 1
ATOM 1356 O O . VAL A 1 186 ? 14.463 -23.493 -51.421 1.00 84.88 186 VAL A O 1
ATOM 1359 N N . THR A 1 187 ? 15.927 -21.950 -52.119 1.00 87.56 187 THR A N 1
ATOM 1360 C CA . THR A 1 187 ? 16.353 -21.563 -50.772 1.00 87.56 187 THR A CA 1
ATOM 1361 C C . THR A 1 187 ? 15.766 -20.201 -50.444 1.00 87.56 187 THR A C 1
ATOM 1363 O O . THR A 1 187 ? 16.002 -19.227 -51.161 1.00 87.56 187 THR A O 1
ATOM 1366 N N . TYR A 1 188 ? 15.046 -20.126 -49.332 1.00 87.69 188 TYR A N 1
ATOM 1367 C CA . TYR A 1 188 ? 14.569 -18.884 -48.747 1.00 87.69 188 TYR A CA 1
ATOM 1368 C C . TYR A 1 188 ? 15.530 -18.405 -47.669 1.00 87.69 188 TYR A C 1
ATOM 1370 O O . TYR A 1 188 ? 16.081 -19.201 -46.912 1.00 87.69 188 TYR A O 1
ATOM 1378 N N . GLN A 1 189 ? 15.708 -17.093 -47.594 1.00 88.62 189 GLN A N 1
ATOM 1379 C CA . GLN A 1 189 ? 16.386 -16.405 -46.511 1.00 88.62 189 GLN A CA 1
ATOM 1380 C C . GLN A 1 189 ? 15.396 -15.438 -45.868 1.00 88.62 189 GLN A C 1
ATOM 1382 O O . GLN A 1 189 ? 14.943 -14.494 -46.515 1.00 88.62 189 GLN A O 1
ATOM 1387 N N . VAL A 1 190 ? 15.076 -15.665 -44.596 1.00 88.19 190 VAL A N 1
ATOM 1388 C CA . VAL A 1 190 ? 14.169 -14.816 -43.821 1.00 88.19 190 VAL A CA 1
ATOM 1389 C C . VAL A 1 190 ? 14.970 -14.075 -42.763 1.00 88.19 190 VAL A C 1
ATOM 1391 O O . VAL A 1 190 ? 15.677 -14.683 -41.960 1.00 88.19 190 VAL A O 1
ATOM 1394 N N . THR A 1 191 ? 14.866 -12.748 -42.764 1.00 85.56 191 THR A N 1
ATOM 1395 C CA . THR A 1 191 ? 15.561 -11.880 -41.806 1.00 85.56 191 THR A CA 1
ATOM 1396 C C . THR A 1 191 ? 14.547 -11.056 -41.031 1.00 85.56 191 THR A C 1
ATOM 1398 O O . THR A 1 191 ? 13.757 -10.333 -41.632 1.00 85.56 191 THR A O 1
ATOM 1401 N N . ALA A 1 192 ? 14.579 -11.132 -39.702 1.00 84.75 192 ALA A N 1
ATOM 1402 C CA . ALA A 1 192 ? 13.795 -10.245 -38.852 1.00 84.75 192 ALA A CA 1
ATOM 1403 C C . ALA A 1 192 ? 14.455 -8.856 -38.792 1.00 84.75 192 ALA A C 1
ATOM 1405 O O . ALA A 1 192 ? 15.641 -8.730 -38.490 1.00 84.75 192 ALA A O 1
ATOM 1406 N N . ILE A 1 193 ? 13.696 -7.805 -39.081 1.00 81.44 193 ILE A N 1
ATOM 1407 C CA . ILE A 1 193 ? 14.144 -6.413 -39.134 1.00 81.44 193 ILE A CA 1
ATOM 1408 C C . ILE A 1 193 ? 13.262 -5.573 -38.215 1.00 81.44 193 ILE A C 1
ATOM 1410 O O . ILE A 1 193 ? 12.040 -5.711 -38.188 1.00 81.44 193 ILE A O 1
ATOM 1414 N N . ARG A 1 194 ? 13.892 -4.666 -37.474 1.00 78.31 194 ARG A N 1
ATOM 1415 C CA . ARG A 1 194 ? 13.247 -3.584 -36.731 1.00 78.31 194 ARG A CA 1
ATOM 1416 C C . ARG A 1 194 ? 13.776 -2.248 -37.249 1.00 78.31 194 ARG A C 1
ATOM 1418 O O . ARG A 1 194 ? 14.852 -2.205 -37.839 1.00 78.31 194 ARG A O 1
ATOM 1425 N N . SER A 1 195 ? 13.056 -1.157 -36.986 1.00 66.69 195 SER A N 1
ATOM 1426 C CA . SER A 1 195 ? 13.435 0.206 -37.395 1.00 66.69 195 SER A CA 1
ATOM 1427 C C . SER A 1 195 ? 14.873 0.603 -37.040 1.00 66.69 195 SER A C 1
ATOM 1429 O O . SER A 1 195 ? 15.457 1.432 -37.727 1.00 66.69 195 SER A O 1
ATOM 1431 N N . THR A 1 196 ? 15.450 0.012 -35.992 1.00 64.31 196 THR A N 1
ATOM 1432 C CA . THR A 1 196 ? 16.788 0.354 -35.498 1.00 64.31 196 THR A CA 1
ATOM 1433 C C . THR A 1 196 ? 17.836 -0.741 -35.694 1.00 64.31 196 THR A C 1
ATOM 1435 O O . THR A 1 196 ? 19.023 -0.436 -35.608 1.00 64.31 196 THR A O 1
ATOM 1438 N N . GLN A 1 197 ? 17.449 -2.004 -35.923 1.00 69.19 197 GLN A N 1
ATOM 1439 C CA . GLN A 1 197 ? 18.378 -3.145 -35.934 1.00 69.19 197 GLN A CA 1
ATOM 1440 C C . GLN A 1 197 ? 17.871 -4.317 -36.788 1.00 69.19 197 GLN A C 1
ATOM 1442 O O . GLN A 1 197 ? 16.674 -4.608 -36.836 1.00 69.19 197 GLN A O 1
ATOM 1447 N N . ARG A 1 198 ? 18.806 -5.031 -37.423 1.00 78.94 198 ARG A N 1
ATOM 1448 C CA . ARG A 1 198 ? 18.566 -6.244 -38.221 1.00 78.94 198 ARG A CA 1
ATOM 1449 C C . ARG A 1 198 ? 19.034 -7.471 -37.428 1.00 78.94 198 ARG A C 1
ATOM 1451 O O . ARG A 1 198 ? 20.146 -7.471 -36.909 1.00 78.94 198 ARG A O 1
ATOM 1458 N N . GLY A 1 199 ? 18.176 -8.482 -37.315 1.00 75.19 199 GLY A N 1
ATOM 1459 C CA . GLY A 1 199 ? 18.500 -9.779 -36.718 1.00 75.19 199 GLY A CA 1
ATOM 1460 C C . GLY A 1 199 ? 19.323 -10.661 -37.662 1.00 75.19 199 GLY A C 1
ATOM 1461 O O . GLY A 1 199 ? 19.524 -10.328 -38.832 1.00 75.19 199 GLY A O 1
ATOM 1462 N N . ASN A 1 200 ? 19.795 -11.803 -37.165 1.00 81.38 200 ASN A N 1
ATOM 1463 C CA . ASN A 1 200 ? 20.549 -12.755 -37.982 1.00 81.38 200 ASN A CA 1
ATOM 1464 C C . ASN A 1 200 ? 19.618 -13.437 -39.013 1.00 81.38 200 ASN A C 1
ATOM 1466 O O . ASN A 1 200 ? 18.516 -13.859 -38.645 1.00 81.38 200 ASN A O 1
ATOM 1470 N N . PRO A 1 201 ? 20.010 -13.540 -40.298 1.00 81.56 201 PRO A N 1
ATOM 1471 C CA . PRO A 1 201 ? 19.205 -14.225 -41.300 1.00 81.56 201 PRO A CA 1
ATOM 1472 C C . PRO A 1 201 ? 19.149 -15.732 -41.042 1.00 81.56 201 PRO A C 1
ATOM 1474 O O . PRO A 1 201 ? 20.166 -16.370 -40.777 1.00 81.56 201 PRO A O 1
ATOM 1477 N N . ALA A 1 202 ? 17.972 -16.317 -41.227 1.00 85.81 202 ALA A N 1
ATOM 1478 C CA . ALA A 1 202 ? 17.783 -17.758 -41.274 1.00 85.81 202 ALA A CA 1
ATOM 1479 C C . ALA A 1 202 ? 17.588 -18.209 -42.721 1.00 85.81 202 ALA A C 1
ATOM 1481 O O . ALA A 1 202 ? 16.889 -17.541 -43.482 1.00 85.81 202 ALA A O 1
ATOM 1482 N N . GLN A 1 203 ? 18.199 -19.331 -43.102 1.00 87.31 203 GLN A N 1
ATOM 1483 C CA . GLN A 1 203 ? 18.039 -19.918 -44.431 1.00 87.31 203 GLN A CA 1
ATOM 1484 C C . GLN A 1 203 ? 17.350 -21.276 -44.342 1.00 87.31 203 GLN A C 1
ATOM 1486 O O . GLN A 1 203 ? 17.633 -22.061 -43.439 1.00 87.31 203 GLN A O 1
ATOM 1491 N N . PHE A 1 204 ? 16.472 -21.559 -45.298 1.00 83.31 204 PHE A N 1
ATOM 1492 C CA . PHE A 1 204 ? 15.762 -22.826 -45.398 1.00 83.31 204 PHE A CA 1
ATOM 1493 C C . PHE A 1 204 ? 15.575 -23.217 -46.864 1.00 83.31 204 PHE A C 1
ATOM 1495 O O . PHE A 1 204 ? 15.202 -22.379 -47.684 1.00 83.31 204 PHE A O 1
ATOM 1502 N N . THR A 1 205 ? 15.824 -24.482 -47.199 1.00 84.19 205 THR A N 1
ATOM 1503 C CA . THR A 1 205 ? 15.677 -24.997 -48.567 1.00 84.19 205 THR A CA 1
ATOM 1504 C C . THR A 1 205 ? 14.408 -25.826 -48.688 1.00 84.19 205 THR A C 1
ATOM 1506 O O . THR A 1 205 ? 14.223 -26.798 -47.962 1.00 84.19 205 THR A O 1
ATOM 1509 N N . VAL A 1 206 ? 13.562 -25.457 -49.645 1.00 82.19 206 VAL A N 1
ATOM 1510 C CA . VAL A 1 206 ? 12.400 -26.230 -50.074 1.00 82.19 206 VAL A CA 1
ATOM 1511 C C . VAL A 1 206 ? 12.792 -27.018 -51.315 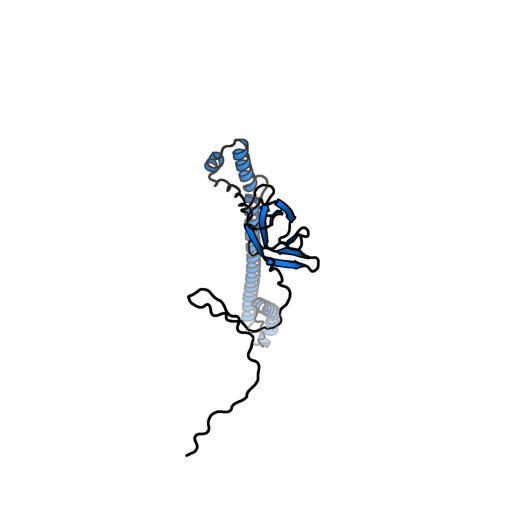1.00 82.19 206 VAL A C 1
ATOM 1513 O O . VAL A 1 206 ? 13.212 -26.435 -52.315 1.00 82.19 206 VAL A O 1
ATOM 1516 N N . ASN A 1 207 ? 12.638 -28.336 -51.255 1.00 80.44 207 ASN A N 1
ATOM 1517 C CA . ASN A 1 207 ? 12.787 -29.206 -52.413 1.00 80.44 207 ASN A CA 1
ATOM 1518 C C . ASN A 1 207 ? 11.390 -29.562 -52.913 1.00 80.44 207 ASN A C 1
ATOM 1520 O O . ASN A 1 207 ? 10.604 -30.160 -52.178 1.00 80.44 207 ASN A O 1
ATOM 1524 N N . PHE A 1 208 ? 11.081 -29.199 -54.152 1.00 74.12 208 PHE A N 1
ATOM 1525 C CA . PHE A 1 208 ? 9.863 -29.651 -54.802 1.00 74.12 208 PHE A CA 1
ATOM 1526 C C . PHE A 1 208 ? 10.211 -30.972 -55.468 1.00 74.12 208 PHE A C 1
ATOM 1528 O O . PHE A 1 208 ? 10.913 -31.004 -56.478 1.00 74.12 208 PHE A O 1
ATOM 1535 N N . GLY A 1 209 ? 9.805 -32.079 -54.844 1.00 62.91 209 GLY A N 1
ATOM 1536 C CA . GLY A 1 209 ? 9.969 -33.395 -55.447 1.00 62.91 209 GLY A CA 1
ATOM 1537 C C . GLY A 1 209 ? 9.343 -33.369 -56.837 1.00 62.91 209 GLY A C 1
ATOM 1538 O O . GLY A 1 209 ? 8.140 -33.155 -56.969 1.00 62.91 209 GLY A O 1
ATOM 1539 N N . ILE A 1 210 ? 10.157 -33.527 -57.878 1.00 55.22 210 ILE A N 1
ATOM 1540 C CA . ILE A 1 210 ? 9.640 -33.698 -59.230 1.00 55.22 210 ILE A CA 1
ATOM 1541 C C . ILE A 1 210 ? 8.837 -34.998 -59.245 1.00 55.22 210 ILE A C 1
ATOM 1543 O O . ILE A 1 210 ? 9.372 -36.077 -58.994 1.00 55.22 210 ILE A O 1
ATOM 1547 N N . GLY A 1 211 ? 7.533 -34.894 -59.497 1.00 42.09 211 GLY A N 1
ATOM 1548 C CA . GLY A 1 211 ? 6.721 -36.050 -59.832 1.00 42.09 211 GLY A CA 1
ATOM 1549 C C . GLY A 1 211 ? 7.284 -36.680 -61.100 1.00 42.09 211 GLY A C 1
ATOM 1550 O O . GLY A 1 211 ? 7.086 -36.157 -62.195 1.00 42.09 211 GLY A O 1
ATOM 1551 N N . GLY A 1 212 ? 7.998 -37.795 -60.954 1.00 33.75 212 GLY A N 1
ATOM 1552 C CA . GLY A 1 212 ? 8.122 -38.756 -62.038 1.00 33.75 212 GLY A CA 1
ATOM 1553 C C . GLY A 1 212 ? 6.722 -39.269 -62.367 1.00 33.75 212 GLY A C 1
ATOM 1554 O O . GLY A 1 212 ? 6.000 -39.728 -61.483 1.00 33.75 212 GLY A O 1
ATOM 1555 N N . VAL A 1 213 ? 6.329 -39.120 -63.629 1.00 37.44 213 VAL A N 1
ATOM 1556 C CA . VAL A 1 213 ? 5.103 -39.673 -64.217 1.00 37.44 213 VAL A CA 1
ATOM 1557 C C . VAL A 1 213 ? 5.015 -41.178 -63.921 1.00 37.44 213 VAL A C 1
ATOM 1559 O O . VAL A 1 213 ? 6.028 -41.870 -63.884 1.00 37.44 213 VAL A O 1
ATOM 1562 N N . GLY A 1 214 ? 3.797 -41.655 -63.657 1.00 38.16 214 GLY A N 1
ATOM 1563 C CA . GLY A 1 214 ? 3.517 -42.932 -63.006 1.00 38.16 214 GLY A CA 1
ATOM 1564 C C . GLY A 1 214 ? 4.153 -44.185 -63.618 1.00 38.16 214 GLY A C 1
ATOM 1565 O O . GLY A 1 214 ? 4.175 -44.383 -64.828 1.00 38.16 214 GLY A O 1
ATOM 1566 N N . GLY A 1 215 ? 4.546 -45.087 -62.724 1.00 33.50 215 GLY A N 1
ATOM 1567 C CA . GLY A 1 215 ? 4.611 -46.524 -62.951 1.00 33.50 215 GLY A CA 1
ATOM 1568 C C . GLY A 1 215 ? 3.952 -47.194 -61.747 1.00 33.50 215 GLY A C 1
ATOM 1569 O O . GLY A 1 215 ? 4.284 -46.859 -60.612 1.00 33.50 215 GLY A O 1
ATOM 1570 N N . GLY A 1 216 ? 2.967 -48.067 -61.980 1.00 33.34 216 GLY A N 1
ATOM 1571 C CA . GLY A 1 216 ? 2.329 -48.873 -60.931 1.00 33.34 216 GLY A CA 1
ATOM 1572 C C . GLY A 1 216 ? 3.336 -49.763 -60.183 1.00 33.34 216 GLY A C 1
ATOM 1573 O O . GLY A 1 216 ? 4.524 -49.740 -60.502 1.00 33.34 216 GLY A O 1
ATOM 1574 N N . PRO A 1 217 ? 2.898 -50.562 -59.192 1.00 48.91 217 PRO A N 1
ATOM 1575 C CA . PRO A 1 217 ? 3.807 -51.385 -58.401 1.00 48.91 217 PRO A CA 1
ATOM 1576 C C . PRO A 1 217 ? 4.437 -52.457 -59.303 1.00 48.91 217 PRO A C 1
ATOM 1578 O O . PRO A 1 217 ? 3.834 -53.489 -59.584 1.00 48.91 217 PRO A O 1
ATOM 1581 N N . GLY A 1 218 ? 5.633 -52.166 -59.813 1.00 35.12 218 GLY A N 1
ATOM 1582 C CA . GLY A 1 218 ? 6.342 -52.950 -60.814 1.00 35.12 218 GLY A CA 1
ATOM 1583 C C . GLY A 1 218 ? 7.737 -53.304 -60.322 1.00 35.12 218 GLY A C 1
ATOM 1584 O O . GLY A 1 218 ? 8.645 -52.487 -60.390 1.00 35.12 218 GLY A O 1
ATOM 1585 N N . VAL A 1 219 ? 7.832 -54.514 -59.771 1.00 40.75 219 VAL A N 1
ATOM 1586 C CA . VAL A 1 219 ? 8.945 -55.479 -59.814 1.00 40.75 219 VAL A CA 1
ATOM 1587 C C . VAL A 1 219 ? 10.335 -54.900 -60.125 1.00 40.75 219 VAL A C 1
ATOM 1589 O O . VAL A 1 219 ? 10.620 -54.501 -61.251 1.00 40.75 219 VAL A O 1
ATOM 1592 N N . GLY A 1 220 ? 11.231 -54.939 -59.132 1.00 40.84 220 GLY A N 1
ATOM 1593 C CA . GLY A 1 220 ? 12.652 -54.652 -59.324 1.00 40.84 220 GLY A CA 1
ATOM 1594 C C . GLY A 1 220 ? 13.275 -55.597 -60.353 1.00 40.84 220 GLY A C 1
ATOM 1595 O O . GLY A 1 220 ? 13.280 -56.811 -60.160 1.00 40.84 220 GLY A O 1
ATOM 1596 N N . GLY A 1 221 ? 13.781 -55.036 -61.450 1.00 40.50 221 GLY A N 1
ATOM 1597 C CA . GLY A 1 221 ? 14.612 -55.754 -62.410 1.00 40.50 221 GLY A CA 1
ATOM 1598 C C . GLY A 1 221 ? 16.066 -55.726 -61.953 1.00 40.50 221 GLY A C 1
ATOM 1599 O O . GLY A 1 221 ? 16.716 -54.687 -62.045 1.00 40.50 221 GLY A O 1
ATOM 1600 N N . GLU A 1 222 ? 16.571 -56.850 -61.451 1.00 45.81 222 GLU A N 1
ATOM 1601 C CA . GLU A 1 222 ? 18.005 -57.055 -61.240 1.00 45.81 222 GLU A CA 1
ATOM 1602 C C . GLU A 1 222 ? 18.690 -57.323 -62.590 1.00 45.81 222 GLU A C 1
ATOM 1604 O O . GLU A 1 222 ? 18.277 -58.193 -63.358 1.00 45.81 222 GLU A O 1
ATOM 1609 N N . THR A 1 223 ? 19.751 -56.574 -62.886 1.00 45.94 223 THR A N 1
ATOM 1610 C CA . THR A 1 223 ? 20.663 -56.841 -64.007 1.00 45.94 223 THR A CA 1
ATOM 1611 C C . THR A 1 223 ? 21.939 -57.494 -63.490 1.00 45.94 223 THR A C 1
ATOM 1613 O O . THR A 1 223 ? 22.555 -56.978 -62.559 1.00 45.94 223 THR A O 1
ATOM 1616 N N . ILE A 1 224 ? 22.373 -58.584 -64.129 1.00 49.03 224 ILE A N 1
ATOM 1617 C CA . ILE A 1 224 ? 23.7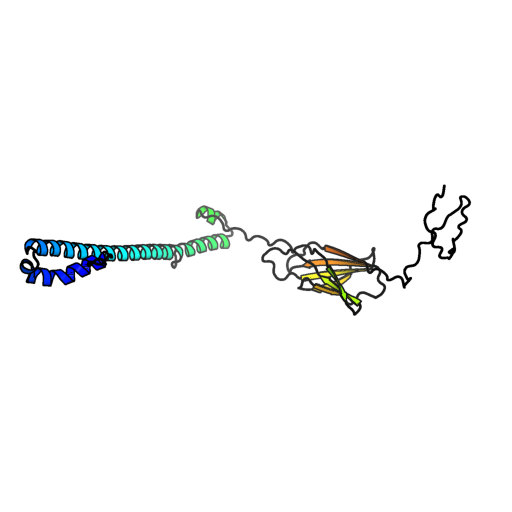00 -59.177 -63.919 1.00 49.03 224 ILE A CA 1
ATOM 1618 C C . ILE A 1 224 ? 24.624 -58.711 -65.047 1.00 49.03 224 ILE A C 1
ATOM 1620 O O . ILE A 1 224 ? 24.304 -58.856 -66.228 1.00 49.03 224 ILE A O 1
ATOM 1624 N N . THR A 1 225 ? 25.777 -58.163 -64.668 1.00 44.72 225 THR A N 1
ATOM 1625 C CA . THR A 1 225 ? 26.860 -57.781 -65.583 1.00 44.72 225 THR A CA 1
ATOM 1626 C C . THR A 1 225 ? 27.940 -58.855 -65.527 1.00 44.72 225 THR A C 1
ATOM 1628 O O . THR A 1 225 ? 28.433 -59.173 -64.442 1.00 44.72 225 THR A O 1
ATOM 1631 N N . THR A 1 226 ? 28.313 -59.421 -66.673 1.00 53.50 226 THR A N 1
ATOM 1632 C CA . THR A 1 226 ? 29.431 -60.370 -66.751 1.00 53.50 226 THR A CA 1
ATOM 1633 C C . THR A 1 226 ? 30.783 -59.638 -66.758 1.00 53.50 226 THR A C 1
ATOM 1635 O O . THR A 1 226 ? 30.835 -58.439 -67.047 1.00 53.50 226 THR A O 1
ATOM 1638 N N . PRO A 1 227 ? 31.903 -60.310 -66.414 1.00 42.78 227 PRO A N 1
ATOM 1639 C CA . PRO A 1 227 ? 33.217 -59.665 -66.261 1.00 42.78 227 PRO A CA 1
ATOM 1640 C C . PRO A 1 227 ? 33.798 -59.037 -67.539 1.00 42.78 227 PRO A C 1
ATOM 1642 O O . PRO A 1 227 ? 34.735 -58.250 -67.463 1.00 42.78 227 PRO A O 1
ATOM 1645 N N . ASP A 1 228 ? 33.252 -59.377 -68.703 1.00 60.12 228 ASP A N 1
ATOM 1646 C CA . ASP A 1 228 ? 33.556 -58.799 -70.014 1.00 60.12 228 ASP A CA 1
ATOM 1647 C C . ASP A 1 228 ? 32.657 -57.597 -70.375 1.00 60.12 228 ASP A C 1
ATOM 1649 O O . ASP A 1 228 ? 32.787 -57.022 -71.455 1.00 60.12 228 ASP A O 1
ATOM 1653 N N . GLY A 1 229 ? 31.785 -57.165 -69.458 1.00 52.72 229 GLY A N 1
ATOM 1654 C CA . GLY A 1 229 ? 31.049 -55.903 -69.545 1.00 52.72 229 GLY A CA 1
ATOM 1655 C C . GLY A 1 229 ? 29.755 -55.954 -70.356 1.00 52.72 229 GLY A C 1
ATOM 1656 O O . GLY A 1 229 ? 29.166 -54.905 -70.614 1.00 52.72 229 GLY A O 1
ATOM 1657 N N . THR A 1 230 ? 29.279 -57.138 -70.744 1.00 57.84 230 THR A N 1
ATOM 1658 C CA . THR A 1 230 ? 27.947 -57.282 -71.346 1.00 57.84 230 THR A CA 1
ATOM 1659 C C . THR A 1 230 ? 26.869 -57.398 -70.265 1.00 57.84 230 THR A C 1
ATOM 1661 O O . THR A 1 230 ? 27.048 -58.050 -69.234 1.00 57.84 230 THR A O 1
ATOM 1664 N N . THR A 1 231 ? 25.733 -56.730 -70.481 1.00 53.16 231 THR A N 1
ATOM 1665 C CA . THR A 1 231 ? 24.592 -56.729 -69.552 1.00 53.16 231 THR A CA 1
ATOM 1666 C C . THR A 1 231 ? 23.381 -57.353 -70.231 1.00 53.16 231 THR A C 1
ATOM 1668 O O . THR A 1 231 ? 22.998 -56.934 -71.323 1.00 53.16 231 THR A O 1
ATOM 1671 N N . PHE A 1 232 ? 22.753 -58.328 -69.572 1.00 47.16 232 PHE A N 1
ATOM 1672 C CA . PHE A 1 232 ? 21.514 -58.951 -70.040 1.00 47.16 232 PHE A CA 1
ATOM 1673 C C . PHE A 1 232 ? 20.338 -58.525 -69.156 1.00 47.16 232 PHE A C 1
ATOM 1675 O O . PHE A 1 232 ? 20.440 -58.524 -67.928 1.00 47.16 232 PHE A O 1
ATOM 1682 N N . ALA A 1 233 ? 19.213 -58.171 -69.780 1.00 48.44 233 ALA A N 1
ATOM 1683 C CA . ALA A 1 233 ? 17.967 -57.889 -69.075 1.00 48.44 233 ALA A CA 1
ATOM 1684 C C . ALA A 1 233 ? 17.170 -59.187 -68.892 1.00 48.44 233 ALA A C 1
ATOM 1686 O O . ALA A 1 233 ? 16.824 -59.850 -69.873 1.00 48.44 233 ALA A O 1
ATOM 1687 N N . ILE A 1 234 ? 16.847 -59.545 -67.648 1.00 50.00 234 ILE A N 1
ATOM 1688 C CA . ILE A 1 234 ? 15.959 -60.676 -67.370 1.00 50.00 234 ILE A CA 1
ATOM 1689 C C . ILE A 1 234 ? 14.529 -60.202 -67.639 1.00 50.00 234 ILE A C 1
ATOM 1691 O O . ILE A 1 234 ? 13.924 -59.509 -66.824 1.00 50.00 234 ILE A O 1
ATOM 1695 N N . THR A 1 235 ? 13.984 -60.534 -68.808 1.00 43.06 235 THR A N 1
ATOM 1696 C CA . THR A 1 235 ? 12.556 -60.317 -69.076 1.00 43.06 235 THR A CA 1
ATOM 1697 C C . THR A 1 235 ? 11.792 -61.491 -68.474 1.00 43.06 235 THR A C 1
ATOM 1699 O O . THR A 1 235 ? 11.974 -62.625 -68.902 1.00 43.06 235 THR A O 1
ATOM 1702 N N . SER A 1 236 ? 11.029 -61.198 -67.419 1.00 42.78 236 SER A N 1
ATOM 1703 C CA . SER A 1 236 ? 10.077 -62.049 -66.687 1.00 42.78 236 SER A CA 1
ATOM 1704 C C . SER A 1 236 ? 9.846 -63.472 -67.223 1.00 42.78 236 SER A C 1
ATOM 1706 O O . SER A 1 236 ? 9.294 -63.643 -68.310 1.00 42.78 236 SER A O 1
ATOM 1708 N N . VAL A 1 237 ? 10.102 -64.490 -66.394 1.00 36.22 237 VAL A N 1
ATOM 1709 C CA . VAL A 1 237 ? 9.421 -65.785 -66.538 1.00 36.22 237 VAL A CA 1
ATOM 1710 C C . VAL A 1 237 ? 8.105 -65.681 -65.768 1.00 36.22 237 VAL A C 1
ATOM 1712 O O . VAL A 1 237 ? 8.094 -65.680 -64.538 1.00 36.22 237 VAL A O 1
ATOM 1715 N N . SER A 1 238 ? 6.993 -65.519 -66.481 1.00 37.97 238 SER A N 1
ATOM 1716 C CA . SER A 1 238 ? 5.667 -65.735 -65.907 1.00 37.97 238 SER A CA 1
ATOM 1717 C C . SER A 1 238 ? 5.454 -67.235 -65.718 1.00 37.97 238 SER A C 1
ATOM 1719 O O . SER A 1 238 ? 5.612 -67.982 -66.674 1.00 37.97 238 SER A O 1
ATOM 1721 N N . GLU A 1 239 ? 5.074 -67.680 -64.526 1.00 35.47 239 GLU A N 1
ATOM 1722 C CA . GLU A 1 239 ? 3.723 -68.197 -64.271 1.00 35.47 239 GLU A CA 1
ATOM 1723 C C . GLU A 1 239 ? 3.619 -68.863 -62.897 1.00 35.47 239 GLU A C 1
ATOM 1725 O O . GLU A 1 239 ? 4.532 -69.491 -62.367 1.00 35.47 239 GLU A O 1
ATOM 1730 N N . ASN A 1 240 ? 2.436 -68.673 -62.336 1.00 44.91 240 ASN A N 1
ATOM 1731 C CA . ASN A 1 240 ? 1.887 -69.264 -61.132 1.00 44.91 240 ASN A CA 1
ATOM 1732 C C . ASN A 1 240 ? 2.135 -70.787 -61.057 1.00 44.91 240 ASN A C 1
ATOM 1734 O O . ASN A 1 240 ? 1.681 -71.525 -61.927 1.00 44.91 240 ASN A O 1
ATOM 1738 N N . ALA A 1 241 ? 2.745 -71.280 -59.976 1.00 34.62 241 ALA A N 1
ATOM 1739 C CA . ALA A 1 241 ? 2.659 -72.694 -59.612 1.00 34.62 241 ALA A CA 1
ATOM 1740 C C . ALA A 1 241 ? 2.677 -72.863 -58.088 1.00 34.62 241 ALA A C 1
ATOM 1742 O O . ALA A 1 241 ? 3.712 -72.810 -57.428 1.00 34.62 241 ALA A O 1
ATOM 1743 N N . THR A 1 242 ? 1.491 -73.071 -57.520 1.00 44.06 242 THR A N 1
ATOM 1744 C CA . THR A 1 242 ? 1.305 -73.604 -56.170 1.00 44.06 242 THR A CA 1
ATOM 1745 C C . THR A 1 242 ? 1.967 -74.979 -56.073 1.00 44.06 242 THR A C 1
ATOM 1747 O O . THR A 1 242 ? 1.579 -75.882 -56.810 1.00 44.06 242 THR A O 1
ATOM 1750 N N . VAL A 1 243 ? 2.903 -75.180 -55.139 1.00 39.47 243 VAL A N 1
ATOM 1751 C CA . VAL A 1 243 ? 3.350 -76.528 -54.749 1.00 39.47 243 VAL A CA 1
ATOM 1752 C C . VAL A 1 243 ? 3.469 -76.621 -53.226 1.00 39.47 243 VAL A C 1
ATOM 1754 O O . VAL A 1 243 ? 4.257 -75.935 -52.582 1.00 39.47 243 VAL A O 1
ATOM 1757 N N . LEU A 1 244 ? 2.606 -77.480 -52.685 1.00 39.06 244 LEU A N 1
ATOM 1758 C CA . LEU A 1 244 ? 2.516 -77.969 -51.310 1.00 39.06 244 LEU A CA 1
ATOM 1759 C C . LEU A 1 244 ? 3.812 -78.676 -50.848 1.00 39.06 244 LEU A C 1
ATOM 1761 O O . LEU A 1 244 ? 4.566 -79.178 -51.681 1.00 39.06 244 LEU A O 1
ATOM 1765 N N . PRO A 1 245 ? 4.063 -78.779 -49.527 1.00 48.03 245 PRO A N 1
ATOM 1766 C CA . PRO A 1 245 ? 5.279 -79.394 -48.994 1.00 48.03 245 PRO A CA 1
ATOM 1767 C C . PRO A 1 245 ? 5.370 -80.903 -49.299 1.00 48.03 245 PRO A C 1
ATOM 1769 O O . PRO A 1 245 ? 4.343 -81.587 -49.374 1.00 48.03 245 PRO A O 1
ATOM 1772 N N . PRO A 1 246 ? 6.590 -81.464 -49.416 1.00 44.12 246 PRO A N 1
ATOM 1773 C CA . PRO A 1 246 ? 6.774 -82.879 -49.703 1.00 44.12 246 PRO A CA 1
ATOM 1774 C C . PRO A 1 246 ? 6.345 -83.756 -48.520 1.00 44.12 246 PRO A C 1
ATOM 1776 O O . PRO A 1 246 ? 6.925 -83.734 -47.434 1.00 44.12 246 PRO A O 1
ATOM 1779 N N . ARG A 1 247 ? 5.338 -84.591 -48.782 1.00 36.53 247 ARG A N 1
ATOM 1780 C CA . ARG A 1 247 ? 4.945 -85.754 -47.985 1.00 36.53 247 ARG A CA 1
ATOM 1781 C C . ARG A 1 247 ? 6.081 -86.784 -48.038 1.00 36.53 247 ARG A C 1
ATOM 1783 O O . ARG A 1 247 ? 6.321 -87.368 -49.092 1.00 36.53 247 ARG A O 1
ATOM 1790 N N . LYS A 1 248 ? 6.758 -87.048 -46.917 1.00 42.25 248 LYS A N 1
ATOM 1791 C CA . LYS A 1 248 ? 7.508 -88.303 -46.757 1.00 42.25 248 LYS A CA 1
ATOM 1792 C C . LYS A 1 248 ? 6.498 -89.417 -46.477 1.00 42.25 248 LYS A C 1
ATOM 1794 O O . LYS A 1 248 ? 5.809 -89.377 -45.462 1.00 42.25 248 LYS A O 1
ATOM 1799 N N . VAL A 1 249 ? 6.382 -90.364 -47.406 1.00 46.44 249 VAL A N 1
ATOM 1800 C CA . VAL A 1 249 ? 5.712 -91.655 -47.206 1.00 46.44 249 VAL A CA 1
ATOM 1801 C C . VAL A 1 249 ? 6.782 -92.733 -47.270 1.00 46.44 249 VAL A C 1
ATOM 1803 O O . VAL A 1 249 ? 7.356 -92.943 -48.337 1.00 46.44 249 VAL A O 1
ATOM 1806 N N . ALA A 1 250 ? 7.030 -93.340 -46.113 1.00 45.62 250 ALA A N 1
ATOM 1807 C CA . ALA A 1 250 ? 7.405 -94.727 -45.820 1.00 45.62 250 ALA A CA 1
ATOM 1808 C C . ALA A 1 250 ? 8.129 -94.720 -44.470 1.00 45.62 250 ALA A C 1
ATOM 1810 O O . ALA A 1 250 ? 9.224 -94.117 -44.396 1.00 45.62 250 ALA A O 1
#

Foldseek 3Di:
DDPQDPDLVSNLVVLVVCLVVCCVCVVVVPHDNVVSVVSVVVSVVSVVVVVVVVVVVVVVVVVVVVVVVVVCCQCPNVVHDVVVVVVLVVVCVVVVHPCSCVVVVHDDDDDDDDQDAWFEWADWDWDQDPLRKIKIATDGDGPPPDPDKKKWKWKDADDDDDTHTQDIGSHRMDIRPPDDPPGQKMKMWIWIDDPVHTYDIDIDMDGDPPDDDDDPPDDDWDWDADPVGDIDTPDDDDDDDDDDDDDDDD